Protein AF-0000000083258090 (afdb_homodimer)

Solvent-accessible surface area (backbone atoms only — not comparable to full-atom values): 11660 Å² total; per-residue (Å²): 137,83,81,77,80,72,78,73,73,73,79,73,70,74,77,67,78,71,77,75,73,70,69,70,49,48,72,39,81,40,70,35,36,67,65,50,30,56,58,45,46,74,40,47,73,32,32,29,36,38,32,34,86,86,48,72,48,63,32,32,30,63,41,57,47,61,51,30,32,31,33,38,39,96,88,39,79,43,82,42,51,44,90,43,43,36,32,40,26,70,43,87,67,67,78,73,84,121,137,84,82,78,80,72,81,74,75,75,79,73,74,77,76,68,78,72,79,75,67,68,50,63,44,77,42,75,42,66,78,68,44,67,67,62,29,56,59,45,49,76,39,48,72,34,34,30,37,38,33,36,87,85,48,71,46,63,33,32,29,64,40,57,46,62,41,24,34,34,32,38,40,95,89,35,53,34,44,31,31,43,91,34,53,72,50,78,41,83,44,88,69,68,78,75,85,120

pLDDT: mean 82.23, std 21.67, range [35.12, 98.81]

Secondary structure (DSSP, 8-state):
-------------------------EEEEEEE-HHHHHHHHTTTTSEEEEEETTEEEEEEEEEE-SSEEEEEETTEEEEEEGGGEEEEEE--------/-----------------------EEEEEEE---HHHHHHHHTTTTSEEEEEETTEEEEEEEEEE-SSEEEEEETTEEEEEEGGGEEEEEE--------

Sequence (196 aa):
MYYNNPNYTQYGYPQMPRQDEQEVGLLSLSIIEPFMFYNLQGLNGSNVVVQTTQGAERGKLVEATPDHITMEVSGNYYFIRMQEVVWVMPTNYEPDHIMYYNNPNYTQYGYPQMPRQDEQEVGLLSLSIIEPFMFYNLQGLNGSNVVVQTTQGAERGKLVEATPDHITMEVSGNYYFIRMQEVVWVMPTNYEPDHI

InterPro domains:
  IPR020139 Protein of unknown function DUF2642 [PF10842] (30-90)

Organism: NCBI:txid94136

Radius of gyration: 32.02 Å; Cα contacts (8 Å, |Δi|>4): 329; chains: 2; bounding box: 46×105×70 Å

Foldseek 3Di:
DDPPVPPPPPPPDPPPPPPPPPPPPDDDDDDFDVVVQVVVQVQAQFWKWWQFPVGIATAGFNHGDGQWTWGAGPNDIDTGGPVRTPDMGTDPDDPPPD/DDPPVPDPPPPPDPPPPDPPPPPPDDDDDDDFDVVVQVVVQVQAQFWKWWQFPVGIATAGFNHGDGQWTWGQGPNDIDTGGPVRTPDMGTDPDDPPPD

Nearest PDB structures (foldseek):
  4noy-assembly1_A  TM=7.949E-01  e=1.191E-03  Listeria monocytogenes
  4nl3-assembly1_D  TM=7.789E-01  e=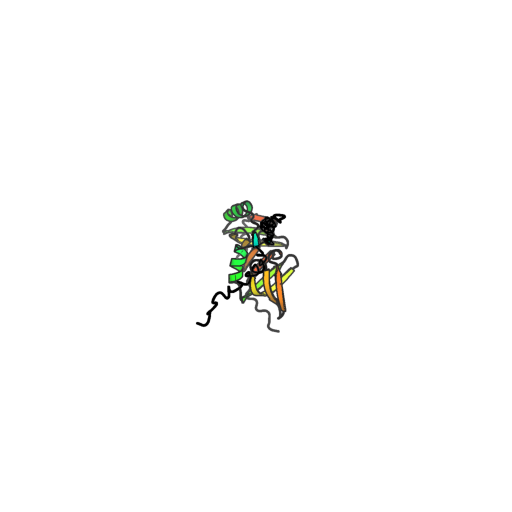1.518E-03  Listeria monocytogenes
  1kq1-assembly1_A  TM=7.956E-01  e=2.057E-03  Staphylococcus aureus
  6gwk-assembly1_C  TM=7.410E-01  e=1.822E-03  Caulobacter vibrioides CB15
  6gwk-assembly1_B  TM=6.474E-01  e=2.323E-03  Caulobacter vibrioides CB15

Structure (mmCIF, N/CA/C/O backbone):
data_AF-0000000083258090-model_v1
#
loop_
_entity.id
_entity.type
_entity.pdbx_description
1 polymer 'DUF2642 domain-containing protein'
#
loop_
_atom_site.group_PDB
_atom_site.id
_atom_site.type_symbol
_atom_site.label_atom_id
_atom_site.label_alt_id
_atom_site.label_comp_id
_atom_site.label_asym_id
_atom_site.label_entity_id
_atom_site.label_seq_id
_atom_site.pdbx_PDB_ins_code
_atom_site.Cartn_x
_atom_site.Cartn_y
_atom_site.Cartn_z
_atom_site.occupancy
_atom_site.B_iso_or_equiv
_atom_site.auth_seq_id
_atom_site.auth_comp_id
_atom_site.auth_asym_id
_atom_site.auth_atom_id
_atom_site.pdbx_PDB_model_num
ATOM 1 N N . MET A 1 1 ? -26.5 -79.188 -46.531 1 35.12 1 MET A N 1
ATOM 2 C CA . MET A 1 1 ? -25.266 -78.375 -46.531 1 35.12 1 MET A CA 1
ATOM 3 C C . MET A 1 1 ? -25.562 -76.938 -46.219 1 35.12 1 MET A C 1
ATOM 5 O O . MET A 1 1 ? -26.062 -76.188 -47.094 1 35.12 1 MET A O 1
ATOM 9 N N . TYR A 1 2 ? -26.094 -76.625 -44.938 1 44.91 2 TYR A N 1
ATOM 10 C CA . TYR A 1 2 ? -26.531 -75.438 -44.281 1 44.91 2 TYR A CA 1
ATOM 11 C C . TYR A 1 2 ? -25.375 -74.438 -44.125 1 44.91 2 TYR A C 1
ATOM 13 O O . TYR A 1 2 ? -24.297 -74.812 -43.656 1 44.91 2 TYR A O 1
AT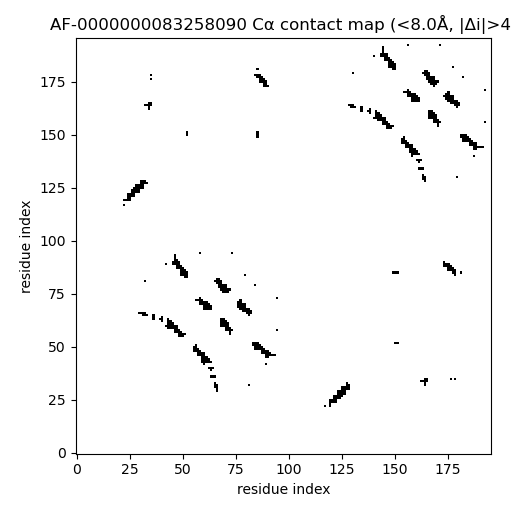OM 21 N N . TYR A 1 3 ? -25.328 -73.438 -45.094 1 44.69 3 TYR A N 1
ATOM 22 C CA . TYR A 1 3 ? -24.469 -72.25 -45.188 1 44.69 3 TYR A CA 1
ATOM 23 C C . TYR A 1 3 ? -24.578 -71.375 -43.906 1 44.69 3 TYR A C 1
ATOM 25 O O . TYR A 1 3 ? -25.641 -70.875 -43.594 1 44.69 3 TYR A O 1
ATOM 33 N N . ASN A 1 4 ? -23.984 -71.812 -42.75 1 46.19 4 ASN A N 1
ATOM 34 C CA . ASN A 1 4 ? -23.797 -71 -41.562 1 46.19 4 ASN A CA 1
ATOM 35 C C . ASN A 1 4 ? -23.031 -69.688 -41.875 1 46.19 4 ASN A C 1
ATOM 37 O O . ASN A 1 4 ? -21.844 -69.75 -42.219 1 46.19 4 ASN A O 1
ATOM 41 N N . ASN A 1 5 ? -23.656 -68.75 -42.562 1 47.09 5 ASN A N 1
ATOM 42 C CA . ASN A 1 5 ? -23.031 -67.438 -42.812 1 47.09 5 ASN A CA 1
ATOM 43 C C . ASN A 1 5 ? -22.688 -66.75 -41.5 1 47.09 5 ASN A C 1
ATOM 45 O O . ASN A 1 5 ? -23.562 -66.25 -40.781 1 47.09 5 ASN A O 1
ATOM 49 N N . PRO A 1 6 ? -21.625 -67 -40.688 1 42.84 6 PRO A N 1
ATOM 50 C CA . PRO A 1 6 ? -21.344 -66.438 -39.375 1 42.84 6 PRO A CA 1
ATOM 51 C C . PRO A 1 6 ? -21.062 -64.938 -39.469 1 42.84 6 PRO A C 1
ATOM 53 O O . PRO A 1 6 ? -20.891 -64.312 -38.438 1 42.84 6 PRO A O 1
ATOM 56 N N . ASN A 1 7 ? -20.703 -64.312 -40.625 1 46.09 7 ASN A N 1
ATOM 57 C CA . ASN A 1 7 ? -19.766 -63.25 -40.375 1 46.09 7 ASN A CA 1
ATOM 58 C C . ASN A 1 7 ? -20.484 -62.031 -39.75 1 46.09 7 ASN A C 1
ATOM 60 O O . ASN A 1 7 ? -20.906 -61.156 -40.5 1 46.09 7 ASN A O 1
ATOM 64 N N . TYR A 1 8 ? -21.547 -62.125 -38.969 1 49.69 8 TYR A N 1
ATOM 65 C CA . TYR A 1 8 ? -22.031 -60.844 -38.469 1 49.69 8 TYR A CA 1
ATOM 66 C C . TYR A 1 8 ? -20.938 -60.062 -37.75 1 49.69 8 TYR A C 1
ATOM 68 O O . TYR A 1 8 ? -20.453 -60.5 -36.719 1 49.69 8 TYR A O 1
ATOM 76 N N . THR A 1 9 ? -19.922 -59.5 -38.625 1 47.12 9 THR A N 1
ATOM 77 C CA . THR A 1 9 ? -18.969 -58.562 -38.062 1 47.12 9 THR A CA 1
ATOM 78 C C . THR A 1 9 ? -19.688 -57.531 -37.188 1 47.12 9 THR A C 1
ATOM 80 O O . THR A 1 9 ? -20.672 -56.938 -37.594 1 47.12 9 THR A O 1
ATOM 83 N N . GLN A 1 10 ? -19.703 -57.719 -35.906 1 46.81 10 GLN A N 1
ATOM 84 C CA . GLN A 1 10 ? -20.078 -56.75 -34.875 1 46.81 10 GLN A CA 1
ATOM 85 C C . GLN A 1 10 ? -19.5 -55.375 -35.188 1 46.81 10 GLN A C 1
ATOM 87 O O . GLN A 1 10 ? -18.297 -55.219 -35.344 1 46.81 10 GLN A O 1
ATOM 92 N N . TYR A 1 11 ? -20.219 -54.5 -36 1 50.91 11 TYR A N 1
ATOM 93 C CA . TYR A 1 11 ? -19.875 -53.062 -36.094 1 50.91 11 TYR A CA 1
ATOM 94 C C . TYR A 1 11 ? -19.531 -52.5 -34.719 1 50.91 11 TYR A C 1
ATOM 96 O O . TYR A 1 11 ? -20.359 -52.531 -33.812 1 50.91 11 TYR A O 1
ATOM 104 N N . GLY A 1 12 ? -18.281 -52.688 -34.219 1 48.47 12 GLY A N 1
ATOM 105 C CA . GLY A 1 12 ? -17.812 -51.969 -33.031 1 48.47 12 GLY A CA 1
ATOM 106 C C . GLY A 1 12 ? -18.172 -50.5 -33.031 1 48.47 12 GLY A C 1
ATOM 107 O O . GLY A 1 12 ? -17.844 -49.781 -34 1 48.47 12 GLY A O 1
ATOM 108 N N . TYR A 1 13 ? -19.266 -50 -32.5 1 52.06 13 TYR A N 1
ATOM 109 C CA . TYR A 1 13 ? -19.547 -48.594 -32.281 1 52.06 13 TYR A CA 1
ATOM 110 C C . TYR A 1 13 ? -18.281 -47.844 -31.875 1 52.06 13 TYR A C 1
ATOM 112 O O . TYR A 1 13 ? -17.5 -48.344 -31.062 1 52.06 13 TYR A O 1
ATOM 120 N N . PRO A 1 14 ? -17.719 -47 -32.719 1 48.25 14 PRO A N 1
ATOM 121 C CA . PRO A 1 14 ? -16.609 -46.188 -32.281 1 48.25 14 PRO A CA 1
ATOM 122 C C . PRO A 1 14 ? -16.812 -45.625 -30.875 1 48.25 14 PRO A C 1
ATOM 124 O O . PRO A 1 14 ? -17.922 -45.25 -30.516 1 48.25 14 PRO A O 1
ATOM 127 N N . GLN A 1 15 ? -16.125 -46.062 -29.797 1 51.34 15 GLN A N 1
ATOM 128 C CA . GLN A 1 15 ? -16.094 -45.344 -28.531 1 51.34 15 GLN A CA 1
ATOM 129 C C . GLN A 1 15 ? -16.062 -43.812 -28.75 1 51.34 15 GLN A C 1
ATOM 131 O O . GLN A 1 15 ? -15.234 -43.312 -29.516 1 51.34 15 GLN A O 1
ATOM 136 N N . MET A 1 16 ? -17.156 -43.156 -28.875 1 52.34 16 MET A N 1
ATOM 137 C CA . MET A 1 16 ? -17.172 -41.688 -28.844 1 52.34 16 MET A CA 1
ATOM 138 C C . MET A 1 16 ? -16.109 -41.156 -27.891 1 52.34 16 MET A C 1
ATOM 140 O O . MET A 1 16 ? -15.867 -41.75 -26.844 1 52.34 16 MET A O 1
ATOM 144 N N . PRO A 1 17 ? -15.117 -40.406 -28.391 1 51.12 17 PRO A N 1
ATOM 145 C CA . PRO A 1 17 ? -14.156 -39.812 -27.453 1 51.12 17 PRO A CA 1
ATOM 146 C C . PRO A 1 17 ? -14.789 -39.469 -26.109 1 51.12 17 PRO A C 1
ATOM 148 O O . PRO A 1 17 ? -15.969 -39.094 -26.062 1 51.12 17 PRO A O 1
ATOM 151 N N . ARG A 1 18 ? -14.586 -40.094 -24.969 1 49.09 18 ARG A N 1
ATOM 152 C CA . ARG A 1 18 ? -14.875 -39.656 -23.625 1 49.09 18 ARG A CA 1
ATOM 153 C C . ARG A 1 18 ? -15.055 -38.125 -23.578 1 49.09 18 ARG A C 1
ATOM 155 O O . ARG A 1 18 ? -14.484 -37.406 -24.391 1 49.09 18 ARG A O 1
ATOM 162 N N . GLN A 1 19 ? -16.047 -37.531 -23.219 1 49.56 19 GLN A N 1
ATOM 163 C CA . GLN A 1 19 ? -16.234 -36.156 -22.812 1 49.56 19 GLN A CA 1
ATOM 164 C C . GLN A 1 19 ? -14.953 -35.562 -22.266 1 49.56 19 GLN A C 1
ATOM 166 O O . GLN A 1 19 ? -14.289 -36.156 -21.422 1 49.56 19 GLN A O 1
ATOM 171 N N . ASP A 1 20 ? -14.188 -34.75 -23.031 1 48.34 20 ASP A N 1
ATOM 172 C CA . ASP A 1 20 ? -13.211 -33.781 -22.578 1 48.34 20 ASP A CA 1
ATOM 173 C C . ASP A 1 20 ? -13.523 -33.281 -21.156 1 48.34 20 ASP A C 1
ATOM 175 O O . ASP A 1 20 ? -14.57 -32.688 -20.922 1 48.34 20 ASP A O 1
ATOM 179 N N . GLU A 1 21 ? -13.422 -34 -20.078 1 52.72 21 GLU A N 1
ATOM 180 C CA . GLU A 1 21 ? -13.375 -33.406 -18.766 1 52.72 21 GLU A CA 1
ATOM 181 C C . GLU A 1 21 ? -12.977 -31.938 -18.844 1 52.72 21 GLU A C 1
ATOM 183 O O . GLU A 1 21 ? -11.867 -31.609 -19.266 1 52.72 21 GLU A O 1
ATOM 188 N N . GLN A 1 22 ? -13.727 -31.016 -19.312 1 51.88 22 GLN A N 1
ATOM 189 C CA . GLN A 1 22 ? -13.453 -29.594 -19.172 1 51.88 22 GLN A CA 1
ATOM 190 C C . GLN A 1 22 ? -12.68 -29.312 -17.891 1 51.88 22 GLN A C 1
ATOM 192 O O . GLN A 1 22 ? -13.195 -29.5 -16.781 1 51.88 22 GLN A O 1
ATOM 197 N N . GLU A 1 23 ? -11.539 -29.719 -17.797 1 58.41 23 GLU A N 1
ATOM 198 C CA . GLU A 1 23 ? -10.75 -29.25 -16.672 1 58.41 23 GLU A CA 1
ATOM 199 C C . GLU A 1 23 ? -11.188 -27.859 -16.234 1 58.41 23 GLU A C 1
ATOM 201 O O . GLU A 1 23 ? -11.203 -26.922 -17.031 1 58.41 23 GLU A O 1
ATOM 206 N N . VAL A 1 24 ? -12.172 -27.844 -15.477 1 58.97 24 VAL A N 1
ATOM 207 C CA . VAL A 1 24 ? -12.484 -26.547 -14.906 1 58.97 24 VAL A CA 1
ATOM 208 C C . VAL A 1 24 ? -11.227 -25.953 -14.258 1 58.97 24 VAL A C 1
ATOM 210 O O . VAL A 1 24 ? -10.68 -26.516 -13.312 1 58.97 24 VAL A O 1
ATOM 213 N N . GLY A 1 25 ? -10.344 -25.453 -14.898 1 69.12 25 GLY A N 1
ATOM 214 C CA . GLY A 1 25 ? -9.234 -24.719 -14.32 1 69.12 25 GLY A CA 1
ATOM 215 C C . GLY A 1 25 ? -9.641 -23.844 -13.141 1 69.12 25 GLY A C 1
ATOM 216 O O . GLY A 1 25 ? -10.758 -23.328 -13.102 1 69.12 25 GLY A O 1
ATOM 217 N N . LEU A 1 26 ? -9.242 -24.219 -11.969 1 78.31 26 LEU A N 1
ATOM 218 C CA . LEU A 1 26 ? -9.453 -23.328 -10.828 1 78.31 26 LEU A CA 1
ATOM 219 C C . LEU A 1 26 ? -8.906 -21.938 -11.117 1 78.31 26 LEU A C 1
ATOM 221 O O . LEU A 1 26 ? -7.777 -21.797 -11.586 1 78.31 26 LEU A O 1
ATOM 225 N N . LEU A 1 27 ? -9.742 -21 -11.281 1 81.88 27 LEU A N 1
ATOM 226 C CA . LEU A 1 27 ? -9.328 -19.609 -11.367 1 81.88 27 LEU A CA 1
ATOM 227 C C . LEU A 1 27 ? -9.133 -19.016 -9.977 1 81.88 27 LEU A C 1
ATOM 229 O O . LEU A 1 27 ? -9.938 -19.266 -9.078 1 81.88 27 LEU A O 1
ATOM 233 N N . SER A 1 28 ? -7.988 -18.656 -9.68 1 85.5 28 SER A N 1
ATOM 234 C CA . SER A 1 28 ? -7.699 -17.891 -8.469 1 85.5 28 SER A CA 1
ATOM 235 C C . SER A 1 28 ? -7.629 -16.406 -8.766 1 85.5 28 SER A C 1
ATOM 237 O O . SER A 1 28 ? -7.066 -15.992 -9.789 1 85.5 28 SER A O 1
ATOM 239 N N . LEU A 1 29 ? -8.359 -15.609 -7.922 1 86.12 29 LEU A N 1
ATOM 240 C CA . LEU A 1 29 ? -8.328 -14.156 -8.016 1 86.12 29 LEU A CA 1
ATOM 241 C C . LEU A 1 29 ? -7.52 -13.555 -6.871 1 86.12 29 LEU A C 1
ATOM 243 O O . LEU A 1 29 ? -7.719 -13.922 -5.711 1 86.12 29 LEU A O 1
ATOM 247 N N . SER A 1 30 ? -6.496 -12.898 -7.211 1 88.75 30 SER A N 1
ATOM 248 C CA . SER A 1 30 ? -5.676 -12.188 -6.234 1 88.75 30 SER A CA 1
ATOM 249 C C . SER A 1 30 ? -5.711 -10.68 -6.469 1 88.75 30 SER A C 1
ATOM 251 O O . SER A 1 30 ? -5.523 -10.219 -7.598 1 88.75 30 SER A O 1
ATOM 253 N N . ILE A 1 31 ? -6.062 -9.93 -5.406 1 92.12 31 ILE A N 1
ATOM 254 C CA . ILE A 1 31 ? -6.008 -8.477 -5.484 1 92.12 31 ILE A CA 1
ATOM 255 C C . ILE A 1 31 ? -4.578 -7.996 -5.246 1 92.12 31 ILE A C 1
ATOM 257 O O . ILE A 1 31 ? -3.938 -8.398 -4.273 1 92.12 31 ILE A O 1
ATOM 261 N N . ILE A 1 32 ? -4.184 -7.262 -6.18 1 94.56 32 ILE A N 1
ATOM 262 C CA . ILE A 1 32 ? -2.795 -6.824 -6.074 1 94.56 32 ILE A CA 1
ATOM 263 C C . ILE A 1 32 ? -2.727 -5.301 -6.16 1 94.56 32 ILE A C 1
ATOM 265 O O . ILE A 1 32 ? -3.654 -4.656 -6.652 1 94.56 32 ILE A O 1
ATOM 269 N N . GLU A 1 33 ? -1.652 -4.723 -5.566 1 95.69 33 GLU A N 1
ATOM 270 C CA . GLU A 1 33 ? -1.267 -3.318 -5.664 1 95.69 33 GLU A CA 1
ATOM 271 C C . GLU A 1 33 ? 0.132 -3.17 -6.258 1 95.69 33 GLU A C 1
ATOM 273 O O . GLU A 1 33 ? 1.115 -3.068 -5.52 1 95.69 33 GLU A O 1
ATOM 278 N N . PRO A 1 34 ? 0.151 -3.195 -7.559 1 95.94 34 PRO A N 1
ATOM 279 C CA . PRO A 1 34 ? 1.442 -3.375 -8.227 1 95.94 34 PRO A CA 1
ATOM 280 C C . PRO A 1 34 ? 2.416 -2.232 -7.949 1 95.94 34 PRO A C 1
ATOM 282 O O . PRO A 1 34 ? 3.615 -2.467 -7.777 1 95.94 34 PRO A O 1
ATOM 285 N N . PHE A 1 35 ? 1.944 -1.001 -7.902 1 96.31 35 PHE A N 1
ATOM 286 C CA . PHE A 1 35 ? 2.865 0.115 -7.723 1 96.31 35 PHE A CA 1
ATOM 287 C C . PHE A 1 35 ? 3.342 0.194 -6.277 1 96.31 35 PHE A C 1
ATOM 289 O O . PHE A 1 35 ? 4.508 0.492 -6.016 1 96.31 35 PHE A O 1
ATOM 296 N N . MET A 1 36 ? 2.432 -0.022 -5.344 1 96.81 36 MET A N 1
ATOM 297 C CA . MET A 1 36 ? 2.818 -0.101 -3.938 1 96.81 36 MET A CA 1
ATOM 298 C C . MET A 1 36 ? 3.861 -1.192 -3.719 1 96.81 36 MET A C 1
ATOM 300 O O . MET A 1 36 ? 4.875 -0.964 -3.057 1 96.81 36 MET A O 1
ATOM 304 N N . PHE A 1 37 ? 3.539 -2.314 -4.297 1 97.25 37 PHE A N 1
ATOM 305 C CA . PHE A 1 37 ? 4.469 -3.436 -4.219 1 97.25 37 PHE A CA 1
ATOM 306 C C . PHE A 1 37 ? 5.84 -3.041 -4.754 1 97.25 37 PHE A C 1
ATOM 308 O O . PHE A 1 37 ? 6.863 -3.316 -4.121 1 97.25 37 PHE A O 1
ATOM 315 N N . TYR A 1 38 ? 5.891 -2.49 -5.84 1 96.75 38 TYR A N 1
ATOM 316 C CA . TYR A 1 38 ? 7.141 -2.082 -6.469 1 96.75 38 TYR A CA 1
ATOM 317 C C . TYR A 1 38 ? 7.918 -1.13 -5.57 1 96.75 38 TYR A C 1
ATOM 319 O O . TYR A 1 38 ? 9.125 -1.292 -5.383 1 96.75 38 TYR A O 1
ATOM 327 N N . ASN A 1 39 ? 7.309 -0.098 -4.996 1 97.25 39 ASN A N 1
ATOM 328 C CA . ASN A 1 39 ? 7.977 0.845 -4.105 1 97.25 39 ASN A CA 1
ATOM 329 C C . ASN A 1 39 ? 8.508 0.154 -2.855 1 97.25 39 ASN A C 1
ATOM 331 O O . ASN A 1 39 ? 9.633 0.419 -2.426 1 97.25 39 ASN A O 1
ATOM 335 N N . LEU A 1 40 ? 7.727 -0.738 -2.332 1 98.38 40 LEU A N 1
ATOM 336 C CA . LEU A 1 40 ? 8.125 -1.411 -1.101 1 98.38 40 LEU A CA 1
ATOM 337 C C . LEU A 1 40 ? 9.297 -2.357 -1.353 1 98.38 40 LEU A C 1
ATOM 339 O O . LEU A 1 40 ? 10.117 -2.586 -0.463 1 98.38 40 LEU A O 1
ATOM 343 N N . GLN A 1 41 ? 9.32 -2.914 -2.549 1 98.12 41 GLN A N 1
ATOM 344 C CA . GLN A 1 41 ? 10.461 -3.754 -2.875 1 98.12 41 GLN A CA 1
ATOM 345 C C . GLN A 1 41 ? 11.773 -2.994 -2.68 1 98.12 41 GLN A C 1
ATOM 347 O O . GLN A 1 41 ? 12.781 -3.576 -2.264 1 98.12 41 GLN A O 1
ATOM 352 N N . GLY A 1 42 ? 11.75 -1.724 -2.936 1 97.5 42 GLY A N 1
ATOM 353 C CA . GLY A 1 42 ? 12.93 -0.886 -2.758 1 97.5 42 GLY A CA 1
ATOM 354 C C . GLY A 1 42 ? 13.312 -0.702 -1.303 1 97.5 42 GLY A C 1
ATOM 355 O O . GLY A 1 42 ? 14.43 -0.264 -1.001 1 97.5 42 GLY A O 1
ATOM 356 N N . LEU A 1 43 ? 12.492 -1.09 -0.429 1 97.88 43 LEU A N 1
ATOM 357 C CA . LEU A 1 43 ? 12.719 -0.921 1.002 1 97.88 43 LEU A CA 1
ATOM 358 C C . LEU A 1 43 ? 13.125 -2.242 1.648 1 97.88 43 LEU A C 1
ATOM 360 O O . LEU A 1 43 ? 13.305 -2.312 2.865 1 97.88 43 LEU A O 1
ATOM 364 N N . ASN A 1 44 ? 13.211 -3.285 0.847 1 98.25 44 ASN A N 1
ATOM 365 C CA . ASN A 1 44 ? 13.641 -4.555 1.421 1 98.25 44 ASN A CA 1
ATOM 366 C C . ASN A 1 44 ? 14.945 -4.398 2.197 1 98.25 44 ASN A C 1
ATOM 368 O O . ASN A 1 44 ? 15.914 -3.82 1.693 1 98.25 44 ASN A O 1
ATOM 372 N N . GLY A 1 45 ? 14.93 -4.922 3.393 1 97.31 45 GLY A N 1
ATOM 373 C CA . GLY A 1 45 ? 16.109 -4.859 4.234 1 97.31 45 GLY A CA 1
ATOM 374 C C . GLY A 1 45 ? 16.188 -3.596 5.066 1 97.31 45 GLY A C 1
ATOM 375 O O . GLY A 1 45 ? 17.078 -3.457 5.918 1 97.31 45 GLY A O 1
ATOM 376 N N . SER A 1 46 ? 15.242 -2.688 4.855 1 97.44 46 SER A N 1
ATOM 377 C CA . SER A 1 46 ? 15.219 -1.42 5.578 1 97.44 46 SER A CA 1
ATOM 378 C C . SER A 1 46 ? 14.297 -1.486 6.789 1 97.44 46 SER A C 1
ATOM 380 O O . SER A 1 46 ? 13.375 -2.303 6.824 1 97.44 46 SER A O 1
ATOM 382 N N . ASN A 1 47 ? 14.625 -0.587 7.742 1 97.88 47 ASN A N 1
ATOM 383 C CA . ASN A 1 47 ? 13.688 -0.396 8.844 1 97.88 47 ASN A CA 1
ATOM 384 C C . ASN A 1 47 ? 12.508 0.477 8.438 1 97.88 47 ASN A C 1
ATOM 386 O O . ASN A 1 47 ? 12.68 1.475 7.73 1 97.88 47 ASN A O 1
ATOM 390 N N . VAL A 1 48 ? 11.32 -0.021 8.891 1 98.5 48 VAL A N 1
ATOM 391 C CA . VAL A 1 48 ? 10.102 0.688 8.516 1 98.5 48 VAL A CA 1
ATOM 392 C C . VAL A 1 48 ? 9.133 0.689 9.695 1 98.5 48 VAL A C 1
ATOM 394 O O . VAL A 1 48 ? 9.281 -0.096 10.633 1 98.5 48 VAL A O 1
ATOM 397 N N . VAL A 1 49 ? 8.227 1.626 9.656 1 98.31 49 VAL A N 1
ATOM 398 C CA . VAL A 1 49 ? 6.973 1.571 10.398 1 98.31 49 VAL A CA 1
ATOM 399 C C . VAL A 1 49 ? 5.82 1.258 9.445 1 98.31 49 VAL A C 1
ATOM 401 O O . VAL A 1 49 ? 5.688 1.891 8.398 1 98.31 49 VAL A O 1
ATOM 404 N N . VAL A 1 50 ? 5.09 0.257 9.82 1 98.69 50 VAL A N 1
ATOM 405 C CA . VAL A 1 50 ? 3.912 -0.103 9.039 1 98.69 50 VAL A CA 1
ATOM 406 C C . VAL A 1 50 ? 2.652 0.09 9.875 1 98.69 50 VAL A C 1
ATOM 408 O O . VAL A 1 50 ? 2.465 -0.589 10.891 1 98.69 50 VAL A O 1
ATOM 411 N N . GLN A 1 51 ? 1.832 1.016 9.445 1 98.69 51 GLN A N 1
ATOM 412 C CA . GLN A 1 51 ? 0.503 1.159 10.031 1 98.69 51 GLN A CA 1
ATOM 413 C C . GLN A 1 51 ? -0.503 0.24 9.344 1 98.69 51 GLN A C 1
ATOM 415 O O . GLN A 1 51 ? -0.664 0.288 8.12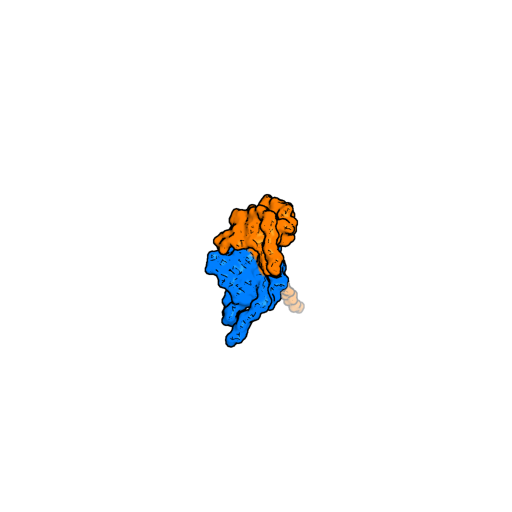5 1 98.69 51 GLN A O 1
ATOM 420 N N . THR A 1 52 ? -1.132 -0.66 10.07 1 98.75 52 THR A N 1
ATOM 421 C CA . THR A 1 52 ? -2.227 -1.493 9.586 1 98.75 52 THR A CA 1
ATOM 422 C C . THR A 1 52 ? -3.562 -1.006 10.141 1 98.75 52 THR A C 1
ATOM 424 O O . THR A 1 52 ? -3.605 -0.078 10.953 1 98.75 52 THR A O 1
ATOM 427 N N . THR A 1 53 ? -4.617 -1.616 9.789 1 98.31 53 THR A N 1
ATOM 428 C CA . THR A 1 53 ? -5.953 -1.296 10.281 1 98.31 53 THR A CA 1
ATOM 429 C C . THR A 1 53 ? -6.086 -1.681 11.758 1 98.31 53 THR A C 1
ATOM 431 O O . THR A 1 53 ? -7.035 -1.266 12.422 1 98.31 53 THR A O 1
ATOM 434 N N . GLN A 1 54 ? -5.039 -2.338 12.281 1 97.88 54 GLN A N 1
ATOM 435 C CA . GLN A 1 54 ? -5.137 -2.797 13.664 1 97.88 54 GLN A CA 1
ATOM 436 C C . GLN A 1 54 ? -4.004 -2.223 14.516 1 97.88 54 GLN A C 1
ATOM 438 O O . GLN A 1 54 ? -3.848 -2.594 15.68 1 97.88 54 GLN A O 1
ATOM 443 N N . GLY A 1 55 ? -3.25 -1.407 13.945 1 97.56 55 GLY A N 1
ATOM 444 C CA . GLY A 1 55 ? -2.148 -0.812 14.688 1 97.56 55 GLY A CA 1
ATOM 445 C C . GLY A 1 55 ? -0.863 -0.739 13.883 1 97.56 55 GLY A C 1
ATOM 446 O O . GLY A 1 55 ? -0.831 -1.132 12.719 1 97.56 55 GLY A O 1
ATOM 447 N N . ALA A 1 56 ? 0.159 -0.273 14.547 1 97.69 56 ALA A N 1
ATOM 448 C CA . ALA A 1 56 ? 1.439 -0.072 13.867 1 97.69 56 ALA A CA 1
ATOM 449 C C . ALA A 1 56 ? 2.488 -1.058 14.375 1 97.69 56 ALA A C 1
ATOM 451 O O . ALA A 1 56 ? 2.463 -1.454 15.547 1 97.69 56 ALA A O 1
ATOM 452 N N . GLU A 1 57 ? 3.328 -1.415 13.469 1 96.81 57 GLU A N 1
ATOM 453 C CA . GLU A 1 57 ? 4.496 -2.23 13.797 1 96.81 57 GLU A CA 1
ATOM 454 C C . GLU A 1 57 ? 5.777 -1.593 13.266 1 96.81 57 GLU A C 1
ATOM 456 O O . GLU A 1 57 ? 5.793 -1.038 12.172 1 96.81 57 GLU A O 1
ATOM 461 N N . ARG A 1 58 ? 6.75 -1.72 14.062 1 97.31 58 ARG A N 1
ATOM 462 C CA . ARG A 1 58 ? 8.07 -1.23 13.68 1 97.31 58 ARG A CA 1
ATOM 463 C C . ARG A 1 58 ? 9.07 -2.377 13.578 1 97.31 58 ARG A C 1
ATOM 465 O O . ARG A 1 58 ? 9.141 -3.232 14.461 1 97.31 58 ARG A O 1
ATOM 472 N N . GLY A 1 59 ? 9.797 -2.369 12.508 1 97.62 59 GLY A N 1
ATOM 473 C CA . GLY A 1 59 ? 10.789 -3.414 12.312 1 97.62 59 GLY A CA 1
ATOM 474 C C . GLY A 1 59 ? 11.438 -3.373 10.945 1 97.62 59 GLY A C 1
ATOM 475 O O . GLY A 1 59 ? 11.406 -2.34 10.266 1 97.62 59 GLY A O 1
ATOM 476 N N . LYS A 1 60 ? 12.086 -4.453 10.617 1 98.19 60 LYS A N 1
ATOM 477 C CA . LYS A 1 60 ? 12.773 -4.582 9.336 1 98.19 60 LYS A CA 1
ATOM 478 C C . LYS A 1 60 ? 11.859 -5.191 8.281 1 98.19 60 LYS A C 1
ATOM 480 O O . LYS A 1 60 ? 11.25 -6.238 8.508 1 98.19 60 LYS A O 1
ATOM 485 N N . LEU A 1 61 ? 11.766 -4.504 7.16 1 98.75 61 LEU A N 1
ATOM 486 C CA . LEU A 1 61 ? 11.086 -5.113 6.023 1 98.75 61 LEU A CA 1
ATOM 487 C C . LEU A 1 61 ? 11.953 -6.195 5.383 1 98.75 61 LEU A C 1
ATOM 489 O O . LEU A 1 61 ? 12.938 -5.887 4.719 1 98.75 61 LEU A O 1
ATOM 493 N N . VAL A 1 62 ? 11.547 -7.398 5.594 1 98.69 62 VAL A N 1
ATOM 494 C CA . VAL A 1 62 ? 12.32 -8.523 5.074 1 98.69 62 VAL A CA 1
ATOM 495 C C . VAL A 1 62 ? 12.086 -8.656 3.572 1 98.69 62 VAL A C 1
ATOM 497 O O . VAL A 1 62 ? 13.031 -8.766 2.791 1 98.69 62 VAL A O 1
ATOM 500 N N . GLU A 1 63 ? 10.773 -8.672 3.258 1 98.5 63 GLU A N 1
ATOM 501 C CA . GLU A 1 63 ? 10.43 -8.812 1.846 1 98.5 63 GLU A CA 1
ATOM 502 C C . GLU A 1 63 ? 9.016 -8.305 1.57 1 98.5 63 G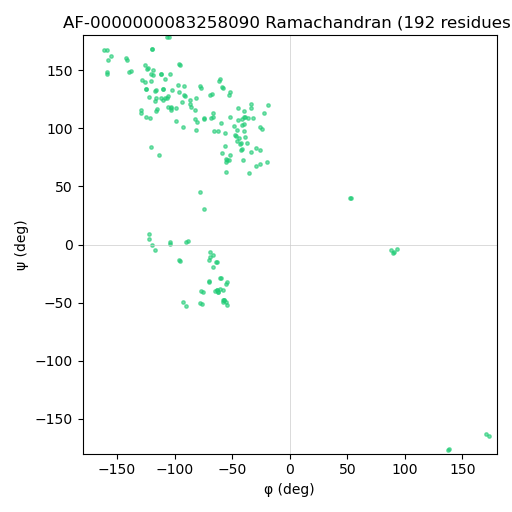LU A C 1
ATOM 504 O O . GLU A 1 63 ? 8.117 -8.477 2.398 1 98.5 63 GLU A O 1
ATOM 509 N N . ALA A 1 64 ? 8.836 -7.781 0.361 1 98.56 64 ALA A N 1
ATOM 510 C CA . ALA A 1 64 ? 7.512 -7.469 -0.173 1 98.56 64 ALA A CA 1
ATOM 511 C C . ALA A 1 64 ? 7.137 -8.422 -1.304 1 98.56 64 ALA A C 1
ATOM 513 O O . ALA A 1 64 ? 7.973 -8.742 -2.154 1 98.56 64 ALA A O 1
ATOM 514 N N . THR A 1 65 ? 5.93 -8.914 -1.249 1 96.88 65 THR A N 1
ATOM 515 C CA . THR A 1 65 ? 5.273 -9.641 -2.332 1 96.88 65 THR A CA 1
ATOM 516 C C . THR A 1 65 ? 4 -8.922 -2.768 1 96.88 65 THR A C 1
ATOM 518 O O . THR A 1 65 ? 3.592 -7.938 -2.146 1 96.88 65 THR A O 1
ATOM 521 N N . PRO A 1 66 ? 3.426 -9.281 -3.83 1 94.88 66 PRO A N 1
ATOM 522 C CA . PRO A 1 66 ? 2.291 -8.516 -4.355 1 94.88 66 PRO A CA 1
ATOM 523 C C . PRO A 1 66 ? 1.122 -8.453 -3.375 1 94.88 66 PRO A C 1
ATOM 525 O O . PRO A 1 66 ? 0.361 -7.48 -3.385 1 94.88 66 PRO A O 1
ATOM 528 N N . ASP A 1 67 ? 0.984 -9.492 -2.527 1 95.25 67 ASP A N 1
ATOM 529 C CA . ASP A 1 67 ? -0.232 -9.516 -1.721 1 95.25 67 ASP A CA 1
ATOM 530 C C . ASP A 1 67 ? 0.094 -9.406 -0.232 1 95.25 67 ASP A C 1
ATOM 532 O O . ASP A 1 67 ? -0.807 -9.281 0.599 1 95.25 67 ASP A O 1
ATOM 536 N N . HIS A 1 68 ? 1.352 -9.406 0.146 1 97.69 68 HIS A N 1
ATOM 537 C CA . HIS A 1 68 ? 1.699 -9.234 1.552 1 97.69 68 HIS A CA 1
ATOM 538 C C . HIS A 1 68 ? 3.135 -8.742 1.709 1 97.69 68 HIS A C 1
ATOM 540 O O . HIS A 1 68 ? 3.898 -8.727 0.741 1 97.69 68 HIS A O 1
ATOM 546 N N . ILE A 1 69 ? 3.469 -8.312 2.93 1 98.69 69 ILE A N 1
ATOM 547 C CA . ILE A 1 69 ? 4.852 -8.008 3.291 1 98.69 69 ILE A CA 1
ATOM 548 C C . ILE A 1 69 ? 5.262 -8.852 4.5 1 98.69 69 ILE A C 1
ATOM 550 O O . ILE A 1 69 ? 4.414 -9.258 5.297 1 98.69 69 ILE A O 1
ATOM 554 N N . THR A 1 70 ? 6.535 -9.109 4.547 1 98.81 70 THR A N 1
ATOM 555 C CA . THR A 1 70 ? 7.133 -9.805 5.684 1 98.81 70 THR A CA 1
ATOM 556 C C . THR A 1 70 ? 8.047 -8.867 6.469 1 98.81 70 THR A C 1
ATOM 558 O O . THR A 1 70 ? 8.938 -8.234 5.895 1 98.81 70 THR A O 1
ATOM 561 N N . MET A 1 71 ? 7.77 -8.797 7.766 1 98.62 71 MET A N 1
ATOM 562 C CA . MET A 1 71 ? 8.578 -7.961 8.648 1 98.62 71 MET A CA 1
ATOM 563 C C . MET A 1 71 ? 9.219 -8.797 9.75 1 98.62 71 MET A C 1
ATOM 565 O O . MET A 1 71 ? 8.641 -9.797 10.188 1 98.62 71 MET A O 1
ATOM 569 N N . GLU A 1 72 ? 10.344 -8.414 10.117 1 98.12 72 GLU A N 1
ATOM 570 C CA . GLU A 1 72 ? 10.961 -8.922 11.344 1 98.12 72 GLU A CA 1
ATOM 571 C C . GLU A 1 72 ? 10.859 -7.902 12.477 1 98.12 72 GLU A C 1
ATOM 573 O O . GLU A 1 72 ? 11.391 -6.797 12.367 1 98.12 72 GLU A O 1
ATOM 578 N N . VAL A 1 73 ? 10.172 -8.258 13.562 1 96.44 73 VAL A N 1
ATOM 579 C CA . VAL A 1 73 ? 9.953 -7.41 14.727 1 96.44 73 VAL A CA 1
ATOM 580 C C . VAL A 1 73 ? 10.438 -8.125 15.992 1 96.44 73 VAL A C 1
ATOM 582 O O . VAL A 1 73 ? 9.852 -9.125 16.406 1 96.44 73 VAL A O 1
ATOM 585 N N . SER A 1 74 ? 11.57 -7.523 16.5 1 94 74 SER A N 1
ATOM 586 C CA . SER A 1 74 ? 12.133 -8.102 17.719 1 94 74 SER A CA 1
ATOM 587 C C . SER A 1 74 ? 12.383 -9.594 17.562 1 94 74 SER A C 1
ATOM 589 O O . SER A 1 74 ? 11.992 -10.391 18.422 1 94 74 SER A O 1
ATOM 591 N N . GLY A 1 75 ? 12.836 -9.984 16.484 1 94.62 75 GLY A N 1
ATOM 592 C CA . GLY A 1 75 ? 13.242 -11.367 16.25 1 94.62 75 GLY A CA 1
ATOM 593 C C . GLY A 1 75 ? 12.117 -12.242 15.734 1 94.62 75 GLY A C 1
ATOM 594 O O . GLY A 1 75 ? 12.336 -13.414 15.414 1 94.62 75 GLY A O 1
ATOM 595 N N . ASN A 1 76 ? 10.867 -11.734 15.695 1 97.69 76 ASN A N 1
ATOM 596 C CA . ASN A 1 76 ? 9.711 -12.484 15.203 1 97.69 76 ASN A CA 1
ATOM 597 C C . ASN A 1 76 ? 9.305 -12.016 13.805 1 97.69 76 ASN A C 1
ATOM 599 O O . ASN A 1 76 ? 9.383 -10.828 13.5 1 97.69 76 ASN A O 1
ATOM 603 N N . TYR A 1 77 ? 8.82 -12.984 13.039 1 98 77 TYR A N 1
ATOM 604 C CA . TYR A 1 77 ? 8.383 -12.672 11.688 1 98 77 TYR A CA 1
ATOM 605 C C . TYR A 1 77 ? 6.871 -12.445 11.648 1 98 77 TYR A C 1
ATOM 607 O O . TYR A 1 77 ? 6.113 -13.188 12.273 1 98 77 TYR A O 1
ATOM 615 N N . TYR A 1 78 ? 6.434 -11.43 10.922 1 98 78 TYR A N 1
ATOM 616 C CA . TYR A 1 78 ? 5.039 -11.086 10.664 1 98 78 TYR A CA 1
ATOM 617 C C . TYR A 1 78 ? 4.75 -11.062 9.172 1 98 78 TYR A C 1
ATOM 619 O O . TYR A 1 78 ? 5.492 -10.453 8.398 1 98 78 TYR A O 1
ATOM 627 N N . PHE A 1 79 ? 3.775 -11.758 8.734 1 98.62 79 PHE A N 1
ATOM 628 C CA . PHE A 1 79 ? 3.25 -11.664 7.375 1 98.62 79 PHE A CA 1
ATOM 629 C C . PHE A 1 79 ? 2.002 -10.789 7.34 1 98.62 79 PHE A C 1
ATOM 631 O O . PHE A 1 79 ? 0.948 -11.18 7.844 1 98.62 79 PHE A O 1
ATOM 638 N N . ILE A 1 80 ? 2.133 -9.594 6.812 1 98.62 80 ILE A N 1
ATOM 639 C CA . ILE A 1 80 ? 1.071 -8.594 6.812 1 98.62 80 ILE A CA 1
ATOM 640 C C . ILE A 1 80 ? 0.433 -8.516 5.426 1 98.62 80 ILE A C 1
ATOM 642 O O . ILE A 1 80 ? 1.11 -8.227 4.438 1 98.62 80 ILE A O 1
ATOM 646 N N . ARG A 1 81 ? -0.861 -8.852 5.402 1 97.94 81 ARG A N 1
ATOM 647 C CA . ARG A 1 81 ? -1.576 -8.711 4.137 1 97.94 81 ARG A CA 1
ATOM 648 C C . ARG A 1 81 ? -1.521 -7.27 3.633 1 97.94 81 ARG A C 1
ATOM 650 O O . ARG A 1 81 ? -1.759 -6.332 4.395 1 97.94 81 ARG A O 1
ATOM 657 N N . MET A 1 82 ? -1.25 -7.109 2.406 1 97.88 82 MET A N 1
ATOM 658 C CA . MET A 1 82 ? -1.132 -5.781 1.81 1 97.88 82 MET A CA 1
ATOM 659 C C . MET A 1 82 ? -2.422 -4.988 1.986 1 97.88 82 MET A C 1
ATOM 661 O O . MET A 1 82 ? -2.385 -3.793 2.283 1 97.88 82 MET A O 1
ATOM 665 N N . GLN A 1 83 ? -3.521 -5.629 1.85 1 96.88 83 GLN A N 1
ATOM 666 C CA . GLN A 1 83 ? -4.828 -4.988 1.933 1 96.88 83 GLN A CA 1
ATOM 667 C C . GLN A 1 83 ? -5.078 -4.426 3.328 1 96.88 83 GLN A C 1
ATOM 669 O O . GLN A 1 83 ? -6.012 -3.645 3.533 1 96.88 83 GLN A O 1
ATOM 674 N N . GLU A 1 84 ? -4.332 -4.809 4.293 1 98.25 84 GLU A N 1
ATOM 675 C CA . GLU A 1 84 ? -4.48 -4.32 5.66 1 98.25 84 GLU A CA 1
ATOM 676 C C . GLU A 1 84 ? -3.533 -3.152 5.934 1 98.25 84 GLU A C 1
ATOM 678 O O . GLU A 1 84 ? -3.66 -2.467 6.949 1 98.25 84 GLU A O 1
ATOM 683 N N . VAL A 1 85 ? -2.547 -2.908 5.082 1 98.75 85 VAL A N 1
ATOM 684 C CA . VAL A 1 85 ? -1.613 -1.798 5.234 1 98.75 85 VAL A CA 1
ATOM 685 C C . VAL A 1 85 ? -2.338 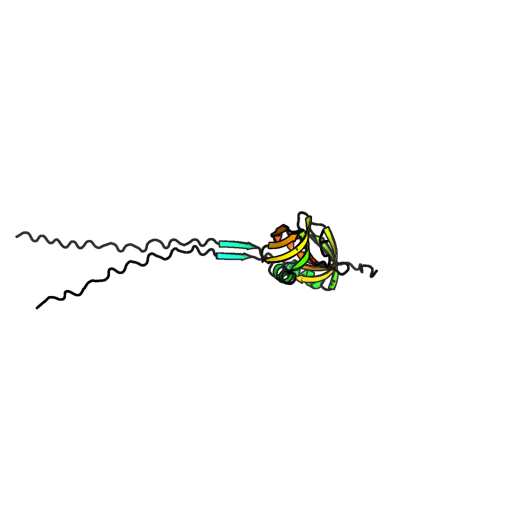-0.476 4.988 1 98.75 85 VAL A C 1
ATOM 687 O O . VAL A 1 85 ? -3.047 -0.324 3.992 1 98.75 85 VAL A O 1
ATOM 690 N N . VAL A 1 86 ? -2.174 0.413 5.926 1 98.81 86 VAL A N 1
ATOM 691 C CA . VAL A 1 86 ? -2.662 1.777 5.75 1 98.81 86 VAL A CA 1
ATOM 692 C C . VAL A 1 86 ? -1.571 2.637 5.113 1 98.81 86 VAL A C 1
ATOM 694 O O . VAL A 1 86 ? -1.797 3.275 4.082 1 98.81 86 VAL A O 1
ATOM 697 N N . TRP A 1 87 ? -0.402 2.609 5.73 1 98.75 87 TRP A N 1
ATOM 698 C CA . TRP A 1 87 ? 0.758 3.275 5.145 1 98.75 87 TRP A CA 1
ATOM 699 C C . TRP A 1 87 ? 2.055 2.648 5.648 1 98.75 87 TRP A C 1
ATOM 701 O O . TRP A 1 87 ? 2.051 1.893 6.621 1 98.75 87 TRP A O 1
ATOM 711 N N . VAL A 1 88 ? 3.156 2.867 4.992 1 98.81 88 VAL A N 1
ATOM 712 C CA . VAL A 1 88 ? 4.512 2.449 5.332 1 98.81 88 VAL A CA 1
ATOM 713 C C . VAL A 1 88 ? 5.434 3.666 5.375 1 98.81 88 VAL A C 1
ATOM 715 O O . VAL A 1 88 ? 5.383 4.523 4.488 1 98.81 88 VAL A O 1
ATOM 718 N N . MET A 1 89 ? 6.234 3.711 6.43 1 98.38 89 MET A N 1
ATOM 719 C CA . MET A 1 89 ? 7.191 4.801 6.602 1 98.38 89 MET A CA 1
ATOM 720 C C . MET A 1 89 ? 8.586 4.258 6.883 1 98.38 89 MET A C 1
ATOM 722 O O . MET A 1 89 ? 8.82 3.641 7.922 1 98.38 89 MET A O 1
ATOM 726 N N . PRO A 1 90 ? 9.539 4.48 5.922 1 97.75 90 PRO A N 1
ATOM 727 C CA . PRO A 1 90 ? 10.922 4.148 6.262 1 97.75 90 PRO A CA 1
ATOM 728 C C . PRO A 1 90 ? 11.445 4.941 7.457 1 97.75 90 PRO A C 1
ATOM 730 O O . PRO A 1 90 ? 11.086 6.109 7.629 1 97.75 90 PRO A O 1
ATOM 733 N N . THR A 1 91 ? 12.25 4.23 8.281 1 96.06 91 THR A N 1
ATOM 734 C CA . THR A 1 91 ? 12.789 4.91 9.453 1 96.06 91 THR A CA 1
ATOM 735 C C . THR A 1 91 ? 14.242 4.512 9.688 1 96.06 91 THR A C 1
ATOM 737 O O . THR A 1 91 ? 14.68 3.451 9.242 1 96.06 91 THR A O 1
ATOM 740 N N . ASN A 1 92 ? 15.047 5.391 10.227 1 86.19 92 ASN A N 1
ATOM 741 C CA . ASN A 1 92 ? 16.422 5.094 10.609 1 86.19 92 ASN A CA 1
ATOM 742 C C . ASN A 1 92 ? 16.516 4.547 12.031 1 86.19 92 ASN A C 1
ATOM 744 O O . ASN A 1 92 ? 17.609 4.332 12.555 1 86.19 92 ASN A O 1
ATOM 748 N N . TYR A 1 93 ? 15.312 4.414 12.531 1 70.69 93 TYR A N 1
ATOM 749 C CA . TYR A 1 93 ? 15.305 3.914 13.906 1 70.69 93 TYR A CA 1
ATOM 750 C C . TYR A 1 93 ? 15.781 2.469 13.961 1 70.69 93 TYR A C 1
ATOM 752 O O . TYR A 1 93 ? 15.32 1.625 13.188 1 70.69 93 TYR A O 1
ATOM 760 N N . GLU A 1 94 ? 17 2.143 14.5 1 63.31 94 GLU A N 1
ATOM 761 C CA . GLU A 1 94 ? 17.438 0.775 14.758 1 63.31 94 GLU A CA 1
ATOM 762 C C . GLU A 1 94 ? 16.859 0.236 16.062 1 63.31 94 GLU A C 1
ATOM 764 O O . GLU A 1 94 ? 16.969 0.873 17.109 1 63.31 94 GLU A O 1
ATOM 769 N N . PRO A 1 95 ? 15.859 -0.658 15.961 1 56.5 95 PRO A N 1
ATOM 770 C CA . PRO A 1 95 ? 15.422 -1.213 17.25 1 56.5 95 PRO A CA 1
ATOM 771 C C . PRO A 1 95 ? 16.594 -1.613 18.141 1 56.5 95 PRO A C 1
ATOM 773 O O . PRO A 1 95 ? 17.641 -2.051 17.656 1 56.5 95 PRO A O 1
ATOM 776 N N . ASP A 1 96 ? 16.641 -0.946 19.234 1 50.25 96 ASP A N 1
ATOM 777 C CA . ASP A 1 96 ? 17.688 -1.248 20.203 1 50.25 96 ASP A CA 1
ATOM 778 C C . ASP A 1 96 ? 17.906 -2.756 20.328 1 50.25 96 ASP A C 1
ATOM 780 O O . ASP A 1 96 ? 16.938 -3.512 20.469 1 50.25 96 ASP A O 1
ATOM 784 N N . HIS A 1 97 ? 18.984 -3.273 19.703 1 47.69 97 HIS A N 1
ATOM 785 C CA . HIS A 1 97 ? 19.422 -4.574 20.203 1 47.69 97 HIS A CA 1
ATOM 786 C C . HIS A 1 97 ? 19.375 -4.625 21.719 1 47.69 97 HIS A C 1
ATOM 788 O O . HIS A 1 97 ? 20.062 -3.844 22.391 1 47.69 97 HIS A O 1
ATOM 794 N N . ILE A 1 98 ? 18.234 -4.852 22.312 1 35.34 98 ILE A N 1
ATOM 795 C CA . ILE A 1 98 ? 18.406 -5.203 23.719 1 35.34 98 ILE A CA 1
ATOM 796 C C . ILE A 1 98 ? 19.109 -6.555 23.828 1 35.34 98 ILE A C 1
ATOM 798 O O . ILE A 1 98 ? 18.781 -7.496 23.109 1 35.34 98 ILE A O 1
ATOM 802 N N . MET B 1 1 ? 14.398 -74.938 -43.344 1 35.75 1 MET B N 1
ATOM 803 C CA . MET B 1 1 ? 13.805 -73.688 -43.781 1 35.75 1 MET B CA 1
ATOM 804 C C . MET B 1 1 ? 12.93 -73.062 -42.656 1 35.75 1 MET B C 1
ATOM 806 O O . MET B 1 1 ? 11.828 -73.562 -42.406 1 35.75 1 MET B O 1
ATOM 810 N N . TYR B 1 2 ? 13.609 -72.688 -41.5 1 45.28 2 TYR B N 1
ATOM 811 C CA . TYR B 1 2 ? 13.133 -72.125 -40.25 1 45.28 2 TYR B CA 1
ATOM 812 C C . TYR B 1 2 ? 12.453 -70.812 -40.5 1 45.28 2 TYR B C 1
ATOM 814 O O . TYR B 1 2 ? 12.969 -69.938 -41.219 1 45.28 2 TYR B O 1
ATOM 822 N N . TYR B 1 3 ? 11.031 -70.812 -40.438 1 43.62 3 TYR B N 1
ATOM 823 C CA . TYR B 1 3 ? 10.031 -69.75 -40.469 1 43.62 3 TYR B CA 1
ATOM 824 C C . TYR B 1 3 ? 10.305 -68.75 -39.375 1 43.62 3 TYR B C 1
ATOM 826 O O . TYR B 1 3 ? 10.281 -69.062 -38.188 1 43.62 3 TYR B O 1
ATOM 834 N N . ASN B 1 4 ? 11.195 -67.75 -39.594 1 45.78 4 ASN B N 1
ATOM 835 C CA . ASN B 1 4 ? 11.391 -66.5 -38.844 1 45.78 4 ASN B CA 1
ATOM 836 C C . ASN B 1 4 ? 10.102 -65.688 -38.75 1 45.78 4 ASN B C 1
ATOM 838 O O . ASN B 1 4 ? 9.688 -65.062 -39.719 1 45.78 4 ASN B O 1
ATOM 842 N N . ASN B 1 5 ? 9.031 -66.25 -38.094 1 46.69 5 ASN B N 1
ATOM 843 C CA . ASN B 1 5 ? 7.855 -65.438 -37.938 1 46.69 5 ASN B CA 1
ATOM 844 C C . ASN B 1 5 ? 8.188 -64.125 -37.219 1 46.69 5 ASN B C 1
ATOM 846 O O . ASN B 1 5 ? 8.523 -64.188 -36.031 1 46.69 5 ASN B O 1
ATOM 850 N N . PRO B 1 6 ? 8.453 -62.938 -37.812 1 41.44 6 PRO B N 1
ATOM 851 C CA . PRO B 1 6 ? 8.844 -61.625 -37.25 1 41.44 6 PRO B CA 1
ATOM 852 C C . PRO B 1 6 ? 7.781 -61.031 -36.344 1 41.44 6 PRO B C 1
ATOM 854 O O . PRO B 1 6 ? 8.102 -60.25 -35.438 1 41.44 6 PRO B O 1
ATOM 857 N N . ASN B 1 7 ? 6.453 -61.125 -36.625 1 46.69 7 ASN B N 1
ATOM 858 C CA . ASN B 1 7 ? 5.73 -59.875 -36.406 1 46.69 7 ASN B CA 1
ATOM 859 C C . ASN B 1 7 ? 5.434 -59.625 -34.938 1 46.69 7 ASN B C 1
ATOM 861 O O . ASN B 1 7 ? 4.41 -60.094 -34.438 1 46.69 7 ASN B O 1
ATOM 865 N N . TYR B 1 8 ? 6.281 -59.781 -33.969 1 49 8 TYR B N 1
ATOM 866 C CA . TYR B 1 8 ? 5.902 -59.312 -32.625 1 49 8 TYR B CA 1
ATOM 867 C C . TYR B 1 8 ? 5.449 -57.875 -32.656 1 49 8 TYR B C 1
ATOM 869 O O . TYR B 1 8 ? 6.246 -56.969 -32.938 1 49 8 TYR B O 1
ATOM 877 N N . THR B 1 9 ? 4.145 -57.625 -33.25 1 47.81 9 THR B N 1
ATOM 878 C CA . THR B 1 9 ? 3.604 -56.281 -33.062 1 47.81 9 THR B CA 1
ATOM 879 C C . THR B 1 9 ? 3.689 -55.844 -31.609 1 47.81 9 THR B C 1
ATOM 881 O O . THR B 1 9 ? 3.271 -56.594 -30.719 1 47.81 9 THR B O 1
ATOM 884 N N . GLN B 1 10 ? 4.621 -55.031 -31.281 1 46.97 10 GLN B N 1
ATOM 885 C CA . GLN B 1 10 ? 4.754 -54.281 -30.031 1 46.97 10 GLN B CA 1
ATOM 886 C C . GLN B 1 10 ? 3.439 -53.625 -29.641 1 46.97 10 GLN B C 1
ATOM 888 O O . GLN B 1 10 ? 2.859 -52.875 -30.438 1 46.97 10 GLN B O 1
ATOM 893 N N . TYR B 1 11 ? 2.529 -54.281 -28.875 1 50.47 11 TYR B N 1
ATOM 894 C CA . TYR B 1 11 ? 1.406 -53.594 -28.25 1 50.47 11 TYR B CA 1
ATOM 895 C C . TYR B 1 11 ? 1.852 -52.281 -27.641 1 50.47 11 TYR B C 1
ATOM 897 O O . TYR B 1 11 ? 2.732 -52.25 -26.781 1 50.47 11 TYR B O 1
ATOM 905 N N . GLY B 1 12 ? 1.889 -51.156 -28.391 1 49.06 12 GLY B N 1
ATOM 906 C CA . GLY B 1 12 ? 2.09 -49.812 -27.859 1 49.06 12 GLY B CA 1
ATOM 907 C C . GLY B 1 12 ? 1.217 -49.5 -26.672 1 49.06 12 GLY B C 1
ATOM 908 O O . GLY B 1 12 ? -0.008 -49.625 -26.734 1 49.06 12 GLY B O 1
ATOM 909 N N . TYR B 1 13 ? 1.604 -49.656 -25.422 1 52.06 13 TYR B N 1
ATOM 910 C CA . TYR B 1 13 ? 0.9 -49.188 -24.25 1 52.06 13 TYR B CA 1
ATOM 911 C C . TYR B 1 13 ? 0.307 -47.812 -24.484 1 52.06 13 TYR B C 1
ATOM 913 O O . TYR B 1 13 ? 0.963 -46.938 -25.062 1 52.06 13 TYR B O 1
ATOM 921 N N . PRO B 1 14 ? -1.055 -47.625 -24.594 1 48.97 14 PRO B N 1
ATOM 922 C CA . PRO B 1 14 ? -1.606 -46.281 -24.656 1 48.97 14 PRO B CA 1
ATOM 923 C C . PRO B 1 14 ? -0.982 -45.344 -23.625 1 48.97 14 PRO B C 1
ATOM 925 O O . PRO B 1 14 ? -0.724 -45.75 -22.484 1 48.97 14 PRO B O 1
ATOM 928 N N . GLN B 1 15 ? -0.125 -44.375 -23.938 1 52.22 15 GLN B N 1
ATOM 929 C CA . GLN B 1 15 ? 0.281 -43.312 -23.031 1 52.22 15 GLN B CA 1
ATOM 930 C C . GLN B 1 15 ? -0.899 -42.844 -22.188 1 52.22 15 GLN B C 1
ATOM 932 O O . GLN B 1 15 ? -1.983 -42.594 -22.719 1 52.22 15 GLN B O 1
ATOM 937 N N . MET B 1 16 ? -1.165 -43.344 -21.031 1 53.09 16 MET B N 1
ATOM 938 C CA . MET B 1 16 ? -2.139 -42.781 -20.094 1 53.09 16 MET B CA 1
ATOM 939 C C . MET B 1 16 ? -2.176 -41.281 -20.188 1 53.09 16 MET B C 1
ATOM 941 O O . MET B 1 16 ? -1.139 -40.625 -20.359 1 53.09 16 MET B O 1
ATOM 945 N N . PRO B 1 17 ? -3.338 -40.688 -20.516 1 52.78 17 PRO B N 1
ATOM 946 C CA . PRO B 1 17 ? -3.406 -39.25 -20.516 1 52.78 17 PRO B CA 1
ATOM 947 C C . PRO B 1 17 ? -2.641 -38.594 -19.359 1 52.78 17 PRO B C 1
ATOM 949 O O . PRO B 1 17 ? -2.615 -39.156 -18.25 1 52.78 17 PRO B O 1
ATOM 952 N N . ARG B 1 18 ? -1.434 -37.969 -19.453 1 51.38 18 ARG B N 1
ATOM 953 C CA . ARG B 1 18 ? -0.801 -37.125 -18.469 1 51.38 18 ARG B CA 1
ATOM 954 C C . ARG B 1 18 ? -1.836 -36.531 -17.5 1 51.38 18 ARG B C 1
ATOM 956 O O . ARG B 1 18 ? -2.99 -36.312 -17.891 1 51.38 18 ARG B O 1
ATOM 963 N N . GLN B 1 19 ? -1.916 -36.812 -16.297 1 51.72 19 GLN B N 1
ATOM 964 C CA . GLN B 1 19 ? -2.67 -36.094 -15.258 1 51.72 19 GLN B CA 1
ATOM 965 C C . GLN B 1 19 ? -2.9 -34.625 -15.641 1 51.72 19 GLN B C 1
ATOM 967 O O . GLN B 1 19 ? -1.962 -33.938 -16.016 1 51.72 19 GLN B O 1
ATOM 972 N N . ASP B 1 20 ? -4.082 -34.281 -16.156 1 50.97 20 ASP B N 1
ATOM 973 C CA . ASP B 1 20 ? -4.586 -32.906 -16.344 1 50.97 20 ASP B CA 1
ATOM 974 C C . ASP B 1 20 ? -4.129 -32 -15.227 1 50.97 20 ASP B C 1
ATOM 976 O O . ASP B 1 20 ? -4.559 -32.125 -14.078 1 50.97 20 ASP B O 1
ATOM 980 N N . GLU B 1 21 ? -2.904 -31.75 -14.977 1 56.53 21 GLU B N 1
ATOM 981 C CA . GLU B 1 21 ? -2.5 -30.672 -14.086 1 56.53 21 GLU B CA 1
ATOM 982 C C . GLU B 1 21 ? -3.559 -29.578 -14.039 1 56.53 21 GLU B C 1
ATOM 984 O O . GLU B 1 21 ? -3.938 -29.016 -15.078 1 56.53 21 GLU B O 1
ATOM 989 N N . GLN B 1 22 ? -4.535 -29.797 -13.281 1 59.94 22 GLN B N 1
ATOM 990 C CA . GLN B 1 22 ? -5.457 -28.688 -13.07 1 59.94 22 GLN B CA 1
ATOM 991 C C . GLN B 1 22 ? -4.719 -27.344 -13.086 1 59.94 22 GLN B C 1
ATOM 993 O O . GLN B 1 22 ? -3.896 -27.078 -12.211 1 59.94 22 GLN B O 1
ATOM 998 N N . GLU B 1 23 ? -4.453 -26.922 -14.203 1 68.5 23 GLU B N 1
ATOM 999 C CA . GLU B 1 23 ? -3.887 -25.578 -14.336 1 68.5 23 GLU B CA 1
ATOM 1000 C C . GLU B 1 23 ? -4.656 -24.562 -13.492 1 68.5 23 GLU B C 1
ATOM 1002 O O . GLU B 1 23 ? -5.887 -24.516 -13.555 1 68.5 23 GLU B O 1
ATOM 1007 N N . VAL B 1 24 ? -4.211 -24.344 -12.344 1 69.75 24 VAL B N 1
ATOM 1008 C CA . VAL B 1 24 ? -4.762 -23.203 -11.609 1 69.75 24 VAL B CA 1
ATOM 1009 C C . VAL B 1 24 ? -4.387 -21.906 -12.305 1 69.75 24 VAL B C 1
ATOM 1011 O O . VAL B 1 24 ? -3.205 -21.594 -12.461 1 69.75 24 VAL B O 1
ATOM 1014 N N . GLY B 1 25 ? -5.273 -21.438 -13.062 1 79.19 25 GLY B N 1
ATOM 1015 C CA . GLY B 1 25 ? -5.109 -20.094 -13.594 1 79.19 25 GLY B CA 1
ATOM 1016 C C . GLY B 1 25 ? -5.188 -19.031 -12.523 1 79.19 25 GLY B C 1
ATOM 1017 O O . GLY B 1 25 ? -6.062 -19.062 -11.656 1 79.19 25 GLY B O 1
ATOM 1018 N N . LEU B 1 26 ? -4.031 -18.359 -12.188 1 80.62 26 LEU B N 1
ATOM 1019 C CA . LEU B 1 26 ? -4.039 -17.219 -11.281 1 80.62 26 LEU B CA 1
ATOM 1020 C C . LEU B 1 26 ? -4.414 -15.938 -12.016 1 80.62 26 LEU B C 1
ATOM 1022 O O . LEU B 1 26 ? -3.785 -15.586 -13.016 1 80.62 26 LEU B O 1
ATOM 1026 N N . LEU B 1 27 ? -5.562 -15.531 -11.727 1 86.75 27 LEU B N 1
ATOM 1027 C CA . LEU B 1 27 ? -5.941 -14.203 -12.18 1 86.75 27 LEU B CA 1
ATOM 1028 C C . LEU B 1 27 ? -5.652 -13.156 -11.102 1 86.75 27 LEU B C 1
ATOM 1030 O O . LEU B 1 27 ? -5.887 -13.398 -9.922 1 86.75 27 LEU B O 1
ATOM 1034 N N . SER B 1 28 ? -4.914 -12.234 -11.391 1 89.44 28 SER B N 1
ATOM 1035 C CA . SER B 1 28 ? -4.664 -11.094 -10.508 1 89.44 28 SER B CA 1
ATOM 1036 C C . SER B 1 28 ? -5.449 -9.867 -10.953 1 89.44 28 SER B C 1
ATOM 1038 O O . SER B 1 28 ? -5.555 -9.594 -12.148 1 89.44 28 SER B O 1
ATOM 1040 N N . LEU B 1 29 ? -6.066 -9.289 -9.984 1 90.75 29 LEU B N 1
ATOM 1041 C CA . LEU B 1 29 ? -6.77 -8.039 -10.258 1 90.75 29 LEU B CA 1
ATOM 1042 C C . LEU B 1 29 ? -6.215 -6.91 -9.398 1 90.75 29 LEU B C 1
ATOM 1044 O O . LEU B 1 29 ? -5.766 -7.141 -8.273 1 90.75 29 LEU B O 1
ATOM 1048 N N . SER B 1 30 ? -6.094 -5.758 -9.93 1 91.75 30 SER B N 1
ATOM 1049 C CA . SER B 1 30 ? -5.77 -4.527 -9.211 1 91.75 30 SER B CA 1
ATOM 1050 C C . SER B 1 30 ? -6.977 -3.604 -9.117 1 91.75 30 SER B C 1
ATOM 1052 O O . SER B 1 30 ? -7.648 -3.35 -10.117 1 91.75 30 SER B O 1
ATOM 1054 N N . ILE B 1 31 ? -7.27 -3.24 -7.922 1 91.38 31 ILE B N 1
ATOM 1055 C CA . ILE B 1 31 ? -8.336 -2.266 -7.715 1 91.38 31 ILE B CA 1
ATOM 1056 C C . ILE B 1 31 ? -7.777 -0.852 -7.844 1 91.38 31 ILE B C 1
ATOM 1058 O O . ILE B 1 31 ? -6.816 -0.494 -7.16 1 91.38 31 ILE B O 1
ATOM 1062 N N . ILE B 1 32 ? -8.281 -0.165 -8.781 1 93.38 32 ILE B N 1
ATOM 1063 C CA . ILE B 1 32 ? -7.793 1.189 -9.023 1 93.38 32 ILE B CA 1
ATOM 1064 C C . ILE B 1 32 ? -8.93 2.188 -8.836 1 93.38 32 ILE B C 1
ATOM 1066 O O . ILE B 1 32 ? -10.109 1.824 -8.93 1 93.38 32 ILE B O 1
ATOM 1070 N N . GLU B 1 33 ? -8.539 3.393 -8.422 1 94.88 33 GLU B N 1
ATOM 1071 C CA . GLU B 1 33 ? -9.422 4.551 -8.336 1 94.88 33 GLU B CA 1
ATOM 1072 C C . GLU B 1 33 ? -9.023 5.625 -9.344 1 94.88 33 GLU B C 1
ATOM 1074 O O . GLU B 1 33 ? -8.398 6.621 -8.977 1 94.88 33 GLU B O 1
ATOM 1079 N N . PRO B 1 34 ? -9.367 5.418 -10.594 1 95.69 34 PRO B N 1
ATOM 1080 C CA . PRO B 1 34 ? -8.789 6.227 -11.672 1 95.69 34 PRO B CA 1
ATOM 1081 C C . PRO B 1 34 ? -9.094 7.715 -11.523 1 95.69 34 PRO B C 1
ATOM 1083 O O . PRO B 1 34 ? -8.234 8.555 -11.789 1 95.69 34 PRO B O 1
ATOM 1086 N N . PHE B 1 35 ? -10.273 8.07 -11.094 1 96.25 35 PHE B N 1
ATOM 1087 C CA . PHE B 1 35 ? -10.625 9.484 -11.023 1 96.25 35 PHE B CA 1
ATOM 1088 C C . PHE B 1 35 ? -9.984 10.141 -9.812 1 96.25 35 PHE B C 1
ATOM 1090 O O . PHE B 1 35 ? -9.578 11.305 -9.875 1 96.25 35 PHE B O 1
ATOM 1097 N N . MET B 1 36 ? -9.977 9.398 -8.703 1 97.19 36 MET B N 1
ATOM 1098 C CA . MET B 1 36 ? -9.242 9.898 -7.547 1 97.19 36 MET B CA 1
ATOM 1099 C C . MET B 1 36 ? -7.777 10.133 -7.887 1 97.19 36 MET B C 1
ATOM 1101 O O . MET B 1 36 ? -7.227 11.195 -7.59 1 97.19 36 MET B O 1
ATOM 1105 N N . PHE B 1 37 ? -7.203 9.148 -8.484 1 97.44 37 PHE B N 1
ATOM 1106 C CA . PHE B 1 37 ? -5.812 9.219 -8.914 1 97.44 37 PHE B CA 1
ATOM 1107 C C . PHE B 1 37 ? -5.586 10.438 -9.805 1 97.44 37 PHE B C 1
ATOM 1109 O O . PHE B 1 37 ? -4.648 11.203 -9.594 1 97.44 37 PHE B O 1
ATOM 1116 N N . TYR B 1 38 ? -6.363 10.586 -10.797 1 96.75 38 TYR B N 1
ATOM 1117 C CA . TYR B 1 38 ? -6.242 11.688 -11.734 1 96.75 38 TYR B CA 1
ATOM 1118 C C . TYR B 1 38 ? -6.32 13.031 -11.016 1 96.75 38 TYR B C 1
ATOM 1120 O O . TYR B 1 38 ? -5.512 13.93 -11.273 1 96.75 38 TYR B O 1
ATOM 1128 N N . ASN B 1 39 ? -7.281 13.266 -10.117 1 97.44 39 ASN B N 1
ATOM 1129 C CA . ASN B 1 39 ? -7.418 14.516 -9.375 1 97.44 39 ASN B CA 1
ATOM 1130 C C . ASN B 1 39 ? -6.203 14.773 -8.484 1 97.44 39 ASN B C 1
ATOM 1132 O O . ASN B 1 39 ? -5.703 15.898 -8.414 1 97.44 39 ASN B O 1
ATOM 1136 N N . LEU B 1 40 ? -5.754 13.781 -7.883 1 98.38 40 LEU B N 1
ATOM 1137 C CA . LEU B 1 40 ? -4.637 13.93 -6.957 1 98.38 40 LEU B CA 1
ATOM 1138 C C . LEU B 1 40 ? -3.348 14.25 -7.707 1 98.38 40 LEU B C 1
ATOM 1140 O O . LEU B 1 40 ? -2.465 14.922 -7.172 1 98.38 40 LEU B O 1
ATOM 1144 N N . GLN B 1 41 ? -3.234 13.734 -8.922 1 98.06 41 GLN B N 1
ATOM 1145 C CA . GLN B 1 41 ? -2.068 14.086 -9.727 1 98.06 41 GLN B CA 1
ATOM 1146 C C . GLN B 1 41 ? -1.922 15.602 -9.852 1 98.06 41 GLN B C 1
ATOM 1148 O O . GLN B 1 41 ? -0.805 16.125 -9.883 1 98.06 41 GLN B O 1
ATOM 1153 N N . GLY B 1 42 ? -3.014 16.281 -9.867 1 97.75 42 GLY B N 1
ATOM 1154 C CA . GLY B 1 42 ? -3.004 17.734 -9.953 1 97.75 42 GLY B CA 1
ATOM 1155 C C . GLY B 1 42 ? -2.5 18.391 -8.688 1 97.75 42 GLY B C 1
ATOM 1156 O O . GLY B 1 42 ? -2.174 19.578 -8.695 1 97.75 42 GLY B O 1
ATOM 1157 N N . LEU B 1 43 ? -2.389 17.672 -7.633 1 97.88 43 LEU B N 1
ATOM 1158 C CA . LEU B 1 43 ? -1.975 18.219 -6.344 1 97.88 43 LEU B CA 1
ATOM 1159 C C . LEU B 1 43 ? -0.529 17.844 -6.035 1 97.88 43 LEU B C 1
ATOM 1161 O O . LEU B 1 43 ? -0.02 18.141 -4.953 1 97.88 43 LEU B O 1
ATOM 1165 N N . ASN B 1 44 ? 0.17 17.141 -6.953 1 98.06 44 ASN B N 1
ATOM 1166 C CA . ASN B 1 44 ? 1.574 16.812 -6.723 1 98.06 44 ASN B CA 1
ATOM 1167 C C . ASN B 1 44 ? 2.385 18.062 -6.383 1 98.06 44 ASN B C 1
ATOM 1169 O O . ASN B 1 44 ? 2.309 19.078 -7.09 1 98.06 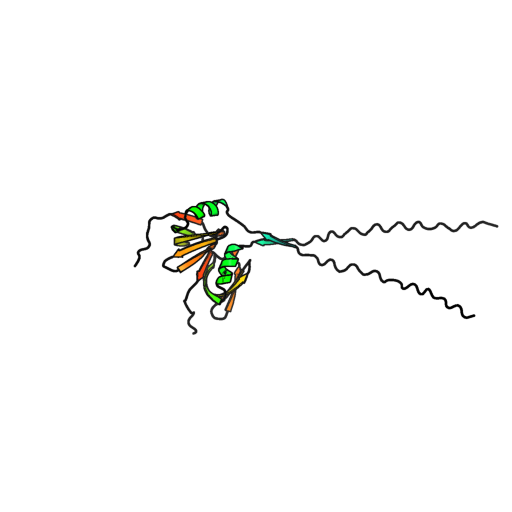44 ASN B O 1
ATOM 1173 N N . GLY B 1 45 ? 3.121 18 -5.301 1 97.31 45 GLY B N 1
ATOM 1174 C CA . GLY B 1 45 ? 3.951 19.125 -4.879 1 97.31 45 GLY B CA 1
ATOM 1175 C C . GLY B 1 45 ? 3.236 20.078 -3.945 1 97.31 45 GLY B C 1
ATOM 1176 O O . GLY B 1 45 ? 3.85 21 -3.4 1 97.31 45 GLY B O 1
ATOM 1177 N N . SER B 1 46 ? 1.957 19.859 -3.74 1 97.5 46 SER B N 1
ATOM 1178 C CA . SER B 1 46 ? 1.167 20.75 -2.889 1 97.5 46 SER B CA 1
ATOM 1179 C C . SER B 1 46 ? 1.087 20.219 -1.462 1 97.5 46 SER B C 1
ATOM 1181 O O . SER B 1 46 ? 1.22 19.016 -1.237 1 97.5 46 SER B O 1
ATOM 1183 N N . ASN B 1 47 ? 0.877 21.156 -0.553 1 97.88 47 ASN B N 1
ATOM 1184 C CA . ASN B 1 47 ? 0.568 20.766 0.82 1 97.88 47 ASN B CA 1
ATOM 1185 C C . ASN B 1 47 ? -0.875 20.297 0.958 1 97.88 47 ASN B C 1
ATOM 1187 O O . ASN B 1 47 ? -1.79 20.906 0.402 1 97.88 47 ASN B O 1
ATOM 1191 N N . VAL B 1 48 ? -1.012 19.125 1.691 1 98.5 48 VAL B N 1
ATOM 1192 C CA . VAL B 1 48 ? -2.34 18.547 1.836 1 98.5 48 VAL B CA 1
ATOM 1193 C C . VAL B 1 48 ? -2.502 17.969 3.244 1 98.5 48 VAL B C 1
ATOM 1195 O O . VAL B 1 48 ? -1.517 17.781 3.963 1 98.5 48 VAL B O 1
ATOM 1198 N N . V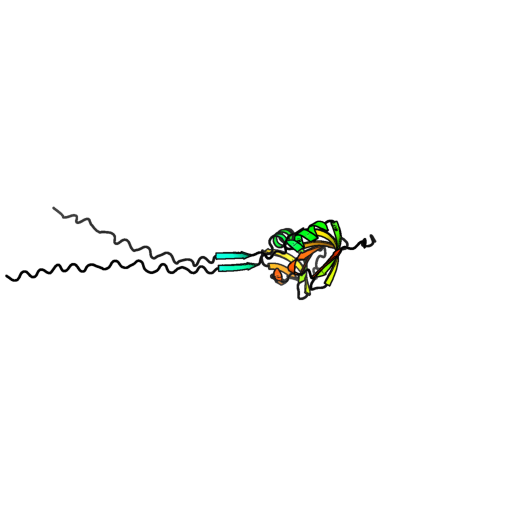AL B 1 49 ? -3.73 17.797 3.629 1 98.44 49 VAL B N 1
ATOM 1199 C CA . VAL B 1 49 ? -4.133 16.906 4.715 1 98.44 49 VAL B CA 1
ATOM 1200 C C . VAL B 1 49 ? -4.805 15.664 4.141 1 98.44 49 VAL B C 1
ATOM 1202 O O . VAL B 1 49 ? -5.699 15.766 3.299 1 98.44 49 VAL B O 1
ATOM 1205 N N . VAL B 1 50 ? -4.297 14.523 4.527 1 98.62 50 VAL B N 1
ATOM 1206 C CA . VAL B 1 50 ? -4.895 13.266 4.102 1 98.62 50 VAL B CA 1
ATOM 1207 C C . VAL B 1 50 ? -5.445 12.516 5.316 1 98.62 50 VAL B C 1
ATOM 1209 O O . VAL B 1 50 ? -4.691 12.141 6.219 1 98.62 50 VAL B O 1
ATOM 1212 N N . GLN B 1 51 ? -6.758 12.336 5.301 1 98.75 51 GLN B N 1
ATOM 1213 C CA . GLN B 1 51 ? -7.367 11.461 6.301 1 98.75 51 GLN B CA 1
ATOM 1214 C C . GLN B 1 51 ? -7.367 10.008 5.832 1 98.75 51 GLN B C 1
ATOM 1216 O O . GLN B 1 51 ? -7.852 9.703 4.742 1 98.75 51 GLN B O 1
ATOM 1221 N N . THR B 1 52 ? -6.789 9.148 6.641 1 98.75 52 THR B N 1
ATOM 1222 C CA . THR B 1 52 ? -6.891 7.715 6.41 1 98.75 52 THR B CA 1
ATOM 1223 C C . THR B 1 52 ? -7.84 7.07 7.418 1 98.75 52 THR B C 1
ATOM 1225 O O . THR B 1 52 ? -8.352 7.742 8.312 1 98.75 52 THR B O 1
ATOM 1228 N N . THR B 1 53 ? -8.07 5.805 7.336 1 98.56 53 THR B N 1
ATOM 1229 C CA . THR B 1 53 ? -8.891 5.043 8.273 1 98.56 53 THR B CA 1
ATOM 1230 C C . THR B 1 53 ? -8.234 4.98 9.648 1 98.56 53 THR B C 1
ATOM 1232 O O . THR B 1 53 ? -8.867 4.594 10.625 1 98.56 53 THR B O 1
ATOM 1235 N N . GLN B 1 54 ? -6.953 5.453 9.711 1 98.44 54 GLN B N 1
ATOM 1236 C CA . GLN B 1 54 ? -6.266 5.371 10.992 1 98.44 54 GLN B CA 1
ATOM 1237 C C . GLN B 1 54 ? -5.805 6.75 11.461 1 98.44 54 GLN B C 1
ATOM 1239 O O . GLN B 1 54 ? -4.98 6.859 12.367 1 98.44 54 GLN B O 1
ATOM 1244 N N . GLY B 1 55 ? -6.188 7.742 10.836 1 97.62 55 GLY B N 1
ATOM 1245 C CA . GLY B 1 55 ? -5.836 9.094 11.25 1 97.62 55 GLY B CA 1
ATOM 1246 C C . GLY B 1 55 ? -5.469 9.992 10.086 1 97.62 55 GLY B C 1
ATOM 1247 O O . GLY B 1 55 ? -5.535 9.578 8.93 1 97.62 55 GLY B O 1
ATOM 1248 N N . ALA B 1 56 ? -5.082 11.172 10.43 1 97.69 56 ALA B N 1
ATOM 1249 C CA . ALA B 1 56 ? -4.758 12.172 9.422 1 97.69 56 ALA B CA 1
ATOM 1250 C C . ALA B 1 56 ? -3.266 12.492 9.422 1 97.69 56 ALA B C 1
ATOM 1252 O O . ALA B 1 56 ? -2.619 12.461 10.469 1 97.69 56 ALA B O 1
ATOM 1253 N N . GLU B 1 57 ? -2.816 12.766 8.266 1 96.12 57 GLU B N 1
ATOM 1254 C CA . GLU B 1 57 ? -1.446 13.227 8.062 1 96.12 57 GLU B CA 1
ATOM 1255 C C . GLU B 1 57 ? -1.415 14.539 7.289 1 96.12 57 GLU B C 1
ATOM 1257 O O . GLU B 1 57 ? -2.184 14.727 6.344 1 96.12 57 GLU B O 1
ATOM 1262 N N . ARG B 1 58 ? -0.544 15.375 7.727 1 97 58 ARG B N 1
ATOM 1263 C CA . ARG B 1 58 ? -0.347 16.656 7.059 1 97 58 ARG B CA 1
ATOM 1264 C C . ARG B 1 58 ? 1.062 16.766 6.484 1 97 58 ARG B C 1
ATOM 1266 O O . ARG B 1 58 ? 2.043 16.484 7.176 1 97 58 ARG B O 1
ATOM 1273 N N . GLY B 1 59 ? 1.078 17.172 5.27 1 97.69 59 GLY B N 1
ATOM 1274 C CA . GLY B 1 59 ? 2.373 17.312 4.617 1 97.69 59 GLY B CA 1
ATOM 1275 C C . GLY B 1 59 ? 2.268 17.578 3.131 1 97.69 59 GLY B C 1
ATOM 1276 O O . GLY B 1 59 ? 1.24 18.078 2.654 1 97.69 59 GLY B O 1
ATOM 1277 N N . LYS B 1 60 ? 3.389 17.359 2.455 1 98.25 60 LYS B N 1
ATOM 1278 C CA . LYS B 1 60 ? 3.471 17.594 1.015 1 98.25 60 LYS B CA 1
ATOM 1279 C C . LYS B 1 60 ? 3.139 16.328 0.236 1 98.25 60 LYS B C 1
ATOM 1281 O O . LYS B 1 60 ? 3.705 15.266 0.499 1 98.25 60 LYS B O 1
ATOM 1286 N N . LEU B 1 61 ? 2.207 16.453 -0.732 1 98.69 61 LEU B N 1
ATOM 1287 C CA . LEU B 1 61 ? 1.989 15.352 -1.663 1 98.69 61 LEU B CA 1
ATOM 1288 C C . LEU B 1 61 ? 3.121 15.273 -2.682 1 98.69 61 LEU B C 1
ATOM 1290 O O . LEU B 1 61 ? 3.23 16.125 -3.566 1 98.69 61 LEU B O 1
ATOM 1294 N N . VAL B 1 62 ? 3.916 14.281 -2.537 1 98.56 62 VAL B N 1
ATOM 1295 C CA . VAL B 1 62 ? 5.066 14.117 -3.42 1 98.56 62 VAL B CA 1
ATOM 1296 C C . VAL B 1 62 ? 4.609 13.555 -4.766 1 98.56 62 VAL B C 1
ATOM 1298 O O . VAL B 1 62 ? 4.98 14.078 -5.82 1 98.56 62 VAL B O 1
ATOM 1301 N N . GLU B 1 63 ? 3.814 12.438 -4.691 1 98.25 63 GLU B N 1
ATOM 1302 C CA . GLU B 1 63 ? 3.338 11.805 -5.918 1 98.25 63 GLU B CA 1
ATOM 1303 C C . GLU B 1 63 ? 2.1 10.953 -5.652 1 98.25 63 GLU B C 1
ATOM 1305 O O . GLU B 1 63 ? 1.994 10.312 -4.605 1 98.25 63 GLU B O 1
ATOM 1310 N N . ALA B 1 64 ? 1.239 10.93 -6.672 1 98.38 64 ALA B N 1
ATOM 1311 C CA . ALA B 1 64 ? 0.123 9.984 -6.684 1 98.38 64 ALA B CA 1
ATOM 1312 C C . ALA B 1 64 ? 0.331 8.906 -7.742 1 98.38 64 ALA B C 1
ATOM 1314 O O . ALA B 1 64 ? 0.76 9.195 -8.859 1 98.38 64 ALA B O 1
ATOM 1315 N N . THR B 1 65 ? 0.1 7.66 -7.363 1 97.56 65 THR B N 1
ATOM 1316 C CA . THR B 1 65 ? -0.009 6.504 -8.25 1 97.56 65 THR B CA 1
ATOM 1317 C C . THR B 1 65 ? -1.384 5.855 -8.125 1 97.56 65 THR B C 1
ATOM 1319 O O . THR B 1 65 ? -2.17 6.219 -7.246 1 97.56 65 THR B O 1
ATOM 1322 N N . PRO B 1 66 ? -1.736 4.988 -8.984 1 96.69 66 PRO B N 1
ATOM 1323 C CA . PRO B 1 66 ? -3.105 4.465 -8.992 1 96.69 66 PRO B CA 1
ATOM 1324 C C . PRO B 1 66 ? -3.475 3.768 -7.688 1 96.69 66 PRO B C 1
ATOM 1326 O O . PRO B 1 66 ? -4.648 3.74 -7.309 1 96.69 66 PRO B O 1
ATOM 1329 N N . ASP B 1 67 ? -2.504 3.189 -6.98 1 97.38 67 ASP B N 1
ATOM 1330 C CA . ASP B 1 67 ? -2.873 2.373 -5.824 1 97.38 67 ASP B CA 1
ATOM 1331 C C . ASP B 1 67 ? -2.262 2.93 -4.543 1 97.38 67 ASP B C 1
ATOM 1333 O O . ASP B 1 67 ? -2.527 2.422 -3.451 1 97.38 67 ASP B O 1
ATOM 1337 N N . HIS B 1 68 ? -1.494 4.031 -4.598 1 98.19 68 HIS B N 1
ATOM 1338 C CA . HIS B 1 68 ? -1.014 4.66 -3.373 1 98.19 68 HIS B CA 1
ATOM 1339 C C . HIS B 1 68 ? -0.566 6.098 -3.629 1 98.19 68 HIS B C 1
ATOM 1341 O O . HIS B 1 68 ? -0.481 6.527 -4.781 1 98.19 68 HIS B O 1
ATOM 1347 N N . ILE B 1 69 ? -0.359 6.836 -2.547 1 98.62 69 ILE B N 1
ATOM 1348 C CA . ILE B 1 69 ? 0.24 8.164 -2.625 1 98.62 69 ILE B CA 1
ATOM 1349 C C . ILE B 1 69 ? 1.472 8.227 -1.725 1 98.62 69 ILE B C 1
ATOM 1351 O O . ILE B 1 69 ? 1.568 7.488 -0.742 1 98.62 69 ILE B O 1
ATOM 1355 N N . THR B 1 70 ? 2.367 9.055 -2.131 1 98.69 70 THR B N 1
ATOM 1356 C CA . THR B 1 70 ? 3.562 9.336 -1.343 1 98.69 70 THR B CA 1
ATOM 1357 C C . THR B 1 70 ? 3.516 10.758 -0.784 1 98.69 70 THR B C 1
ATOM 1359 O O . THR B 1 70 ? 3.32 11.719 -1.53 1 98.69 70 THR B O 1
ATOM 1362 N N . MET B 1 71 ? 3.648 10.781 0.572 1 98.5 71 MET B N 1
ATOM 1363 C CA . MET B 1 71 ? 3.674 12.07 1.255 1 98.5 71 MET B CA 1
ATOM 1364 C C . MET B 1 71 ? 4.992 12.266 1.999 1 98.5 71 MET B C 1
ATOM 1366 O O . MET B 1 71 ? 5.586 11.305 2.484 1 98.5 71 MET B O 1
ATOM 1370 N N . GLU B 1 72 ? 5.395 13.5 2.018 1 97.81 72 GLU B N 1
ATOM 1371 C CA . GLU B 1 72 ? 6.477 13.898 2.916 1 97.81 72 GLU B CA 1
ATOM 1372 C C . GLU B 1 72 ? 5.934 14.641 4.133 1 97.81 72 GLU B C 1
ATOM 1374 O O . GLU B 1 72 ? 5.309 15.695 4 1 97.81 72 GLU B O 1
ATOM 1379 N N . VAL B 1 73 ? 6.109 14.062 5.293 1 96.06 73 VAL B N 1
ATOM 1380 C CA . VAL B 1 73 ? 5.641 14.617 6.562 1 96.06 73 VAL B CA 1
ATOM 1381 C C . VAL B 1 73 ? 6.828 14.812 7.504 1 96.06 73 VAL B C 1
ATOM 1383 O O . VAL B 1 73 ? 7.414 13.844 7.984 1 96.06 73 VAL B O 1
ATOM 1386 N N . SER B 1 74 ? 7.188 16.109 7.738 1 93.06 74 SER B N 1
ATOM 1387 C CA . SER B 1 74 ? 8.297 16.453 8.625 1 93.06 74 SER B CA 1
ATOM 1388 C C . SER 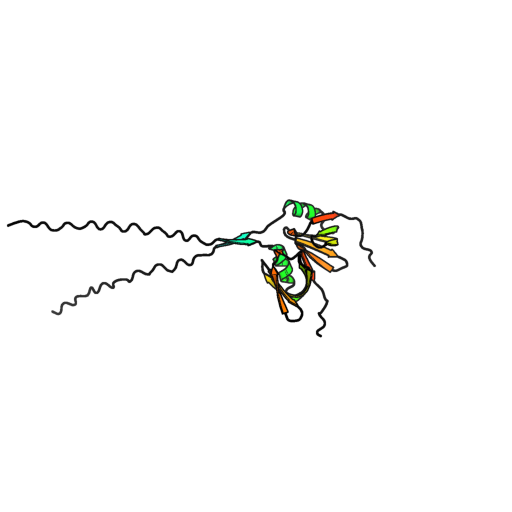B 1 74 ? 9.562 15.695 8.242 1 93.06 74 SER B C 1
ATOM 1390 O O . SER B 1 74 ? 10.219 15.102 9.094 1 93.06 74 SER B O 1
ATOM 1392 N N . GLY B 1 75 ? 9.82 15.547 7.016 1 92.75 75 GLY B N 1
ATOM 1393 C CA . GLY B 1 75 ? 11.07 14.984 6.527 1 92.75 75 GLY B CA 1
ATOM 1394 C C . GLY B 1 75 ? 11 13.484 6.297 1 92.75 75 GLY B C 1
ATOM 1395 O O . GLY B 1 75 ? 11.953 12.883 5.812 1 92.75 75 GLY B O 1
ATOM 1396 N N . ASN B 1 76 ? 9.852 12.875 6.645 1 95.31 76 ASN B N 1
ATOM 1397 C CA . ASN B 1 76 ? 9.672 11.445 6.445 1 95.31 76 ASN B CA 1
ATOM 1398 C C . ASN B 1 76 ? 8.703 11.148 5.305 1 95.31 76 ASN B C 1
ATOM 1400 O O . ASN B 1 76 ? 7.691 11.836 5.156 1 95.31 76 ASN B O 1
ATOM 1404 N N . TYR B 1 77 ? 9.039 10.102 4.578 1 96.81 77 TYR B N 1
ATOM 1405 C CA . TYR B 1 77 ? 8.141 9.688 3.508 1 96.81 77 TYR B CA 1
ATOM 1406 C C . TYR B 1 77 ? 7.137 8.648 4.004 1 96.81 77 TYR B C 1
ATOM 1408 O O . TYR B 1 77 ? 7.496 7.75 4.77 1 96.81 77 TYR B O 1
ATOM 1416 N N . TYR B 1 78 ? 5.902 8.828 3.609 1 97.94 78 TYR B N 1
ATOM 1417 C CA . TYR B 1 78 ? 4.812 7.883 3.852 1 97.94 78 TYR B CA 1
ATOM 1418 C C . TYR B 1 78 ? 4.262 7.34 2.539 1 97.94 78 TYR B C 1
ATOM 1420 O O . TYR B 1 78 ? 3.904 8.109 1.644 1 97.94 78 TYR B O 1
ATOM 1428 N N . PHE B 1 79 ? 4.258 6.043 2.354 1 98.75 79 PHE B N 1
ATOM 1429 C CA . PHE B 1 79 ? 3.518 5.391 1.278 1 98.75 79 PHE B CA 1
ATOM 1430 C C . PHE B 1 79 ? 2.131 4.973 1.754 1 98.75 79 PHE B C 1
ATOM 1432 O O . PHE B 1 79 ? 1.991 3.984 2.479 1 98.75 79 PHE B O 1
ATOM 1439 N N . ILE B 1 80 ? 1.143 5.734 1.411 1 98.81 80 ILE B N 1
ATOM 1440 C CA . ILE B 1 80 ? -0.223 5.547 1.891 1 98.81 80 ILE B CA 1
ATOM 1441 C C . ILE B 1 80 ? -1.045 4.812 0.835 1 98.81 80 ILE B C 1
ATOM 1443 O O . ILE B 1 80 ? -1.16 5.27 -0.303 1 98.81 80 ILE B O 1
ATOM 1447 N N . ARG B 1 81 ? -1.515 3.65 1.191 1 98.44 81 ARG B N 1
ATOM 1448 C CA . ARG B 1 81 ? -2.379 2.902 0.284 1 98.44 81 ARG B CA 1
ATOM 1449 C C . ARG B 1 81 ? -3.629 3.701 -0.066 1 98.44 81 ARG B C 1
ATOM 1451 O O . ARG B 1 81 ? -4.305 4.227 0.822 1 98.44 81 ARG B O 1
ATOM 1458 N N . MET B 1 82 ? -4.004 3.719 -1.306 1 98.31 82 MET B N 1
ATOM 1459 C CA . MET B 1 82 ? -5.113 4.531 -1.791 1 98.31 82 MET B CA 1
ATOM 1460 C C . MET B 1 82 ? -6.434 4.066 -1.186 1 98.31 82 MET B C 1
ATOM 1462 O O . MET B 1 82 ? -7.277 4.887 -0.818 1 98.31 82 MET B O 1
ATOM 1466 N N . GLN B 1 83 ? -6.621 2.801 -1.075 1 97.56 83 GLN B N 1
ATOM 1467 C CA . GLN B 1 83 ? -7.867 2.234 -0.565 1 97.56 83 GLN B CA 1
ATOM 1468 C C . GLN B 1 83 ? -8.109 2.648 0.884 1 97.56 83 GLN B C 1
ATOM 1470 O O . GLN B 1 83 ? -9.211 2.484 1.408 1 97.56 83 GLN B O 1
ATOM 1475 N N . GLU B 1 84 ? -7.141 3.164 1.598 1 98.5 84 GLU B N 1
ATOM 1476 C CA . GLU B 1 84 ? -7.25 3.564 2.996 1 98.5 84 GLU B CA 1
ATOM 1477 C C . GLU B 1 84 ? -7.535 5.059 3.121 1 98.5 84 GLU B C 1
ATOM 1479 O O . GLU B 1 84 ? -7.824 5.551 4.215 1 98.5 84 GLU B O 1
ATOM 1484 N N . VAL B 1 85 ? -7.379 5.828 2.047 1 98.69 85 VAL B N 1
ATOM 1485 C CA . VAL B 1 85 ? -7.68 7.254 2.053 1 98.69 85 VAL B CA 1
ATOM 1486 C C . VAL B 1 85 ? -9.18 7.465 2.221 1 98.69 85 VAL B C 1
ATOM 1488 O O . VAL B 1 85 ? -9.984 6.887 1.483 1 98.69 85 VAL B O 1
ATOM 1491 N N . VAL B 1 86 ? -9.555 8.305 3.164 1 98.81 86 VAL B N 1
ATOM 1492 C CA . VAL B 1 86 ? -10.938 8.711 3.363 1 98.81 86 VAL B CA 1
ATOM 1493 C C . VAL B 1 86 ? -11.219 10 2.584 1 98.81 86 VAL B C 1
ATOM 1495 O O . VAL B 1 86 ? -12.188 10.07 1.827 1 98.81 86 VAL B O 1
ATOM 1498 N N . TRP B 1 87 ? -10.336 11 2.748 1 98.62 87 TRP B N 1
ATOM 1499 C CA . TRP B 1 87 ? -10.438 12.242 1.989 1 98.62 87 TRP B CA 1
ATOM 1500 C C . TRP B 1 87 ? -9.086 12.961 1.935 1 98.62 87 TRP B C 1
ATOM 1502 O O . TRP B 1 87 ? -8.172 12.633 2.695 1 98.62 87 TRP B O 1
ATOM 1512 N N . VAL B 1 88 ? -8.906 13.805 1 1 98.62 88 VAL B N 1
ATOM 1513 C CA . VAL B 1 88 ? -7.742 14.656 0.815 1 98.62 88 VAL B CA 1
ATOM 1514 C C . VAL B 1 88 ? -8.18 16.125 0.738 1 98.62 88 VAL B C 1
ATOM 1516 O O . VAL B 1 88 ? -9.125 16.453 0.019 1 98.62 88 VAL B O 1
ATOM 1519 N N . MET B 1 89 ? -7.422 16.953 1.507 1 98.12 89 MET B N 1
ATOM 1520 C CA . MET B 1 89 ? -7.73 18.375 1.525 1 98.12 89 MET B CA 1
ATOM 1521 C C . MET B 1 89 ? -6.477 19.203 1.262 1 98.12 89 MET B C 1
ATOM 1523 O O . MET B 1 89 ? -5.551 19.203 2.074 1 98.12 89 MET B O 1
ATOM 1527 N N . PRO B 1 90 ? -6.445 19.953 0.122 1 97.25 90 PRO B N 1
ATOM 1528 C CA . PRO B 1 90 ? -5.344 20.906 -0.045 1 97.25 90 PRO B CA 1
ATOM 1529 C C . PRO B 1 90 ? -5.328 21.984 1.038 1 97.25 90 PRO B C 1
ATOM 1531 O O . PRO B 1 90 ? -6.383 22.422 1.509 1 97.25 90 PRO B O 1
ATOM 1534 N N . THR B 1 91 ? -4.02 22.281 1.44 1 96.31 91 THR B N 1
ATOM 1535 C CA . THR B 1 91 ? -3.902 23.297 2.484 1 96.31 91 THR B CA 1
ATOM 1536 C C . THR B 1 91 ? -2.76 24.25 2.18 1 96.31 91 THR B C 1
ATOM 1538 O O . THR B 1 91 ? -1.818 23.906 1.464 1 96.31 91 THR B O 1
ATOM 1541 N N . ASN B 1 92 ? -2.828 25.562 2.604 1 86.56 92 ASN B N 1
ATOM 1542 C CA . ASN B 1 92 ? -1.767 26.547 2.479 1 86.56 92 ASN B CA 1
ATOM 1543 C C . ASN B 1 92 ? -0.844 26.547 3.693 1 86.56 92 ASN B C 1
ATOM 1545 O O . ASN B 1 92 ? 0.033 27.406 3.816 1 86.56 92 ASN B O 1
ATOM 1549 N N . TYR B 1 93 ? -1.198 25.625 4.539 1 70.31 93 TYR B N 1
ATOM 1550 C CA . TYR B 1 93 ? -0.374 25.562 5.738 1 70.31 93 TYR B CA 1
ATOM 1551 C C . TYR B 1 93 ? 1.042 25.109 5.402 1 70.31 93 TYR B C 1
ATOM 1553 O O . TYR B 1 93 ? 1.231 24.125 4.676 1 70.31 93 TYR B O 1
ATOM 1561 N N . GLU B 1 94 ? 2.162 25.906 5.516 1 64.56 94 GLU B N 1
ATOM 1562 C CA . GLU B 1 94 ? 3.557 25.5 5.398 1 64.56 94 GLU B CA 1
ATOM 1563 C C . GLU B 1 94 ? 4.066 24.891 6.707 1 64.56 94 GLU B C 1
ATOM 1565 O O . GLU B 1 94 ? 3.98 25.531 7.762 1 64.56 94 GLU B O 1
ATOM 1570 N N . PRO B 1 95 ? 4.109 23.625 6.844 1 57.91 95 PRO B N 1
ATOM 1571 C CA . PRO B 1 95 ? 4.672 23.125 8.102 1 57.91 95 PRO B CA 1
ATOM 1572 C C . PRO B 1 95 ? 5.887 23.938 8.562 1 57.91 95 PRO B C 1
ATOM 1574 O O . PRO B 1 95 ? 6.68 24.391 7.734 1 57.91 95 PRO B O 1
ATOM 1577 N N . ASP B 1 96 ? 5.77 24.594 9.648 1 51.31 96 ASP B N 1
ATOM 1578 C CA . ASP B 1 96 ? 6.801 25.469 10.211 1 51.31 96 ASP B CA 1
ATOM 1579 C C . ASP B 1 96 ? 8.188 24.844 10.031 1 51.31 96 ASP B C 1
ATOM 1581 O O . ASP B 1 96 ? 8.406 23.688 10.383 1 51.31 96 ASP B O 1
ATOM 1585 N N . HIS B 1 97 ? 8.953 25.266 8.969 1 49.25 97 HIS B N 1
ATOM 1586 C CA . HIS B 1 97 ? 10.391 25.062 9.062 1 49.25 97 HIS B CA 1
ATOM 1587 C C . HIS B 1 97 ? 10.906 25.359 10.469 1 49.25 97 HIS B C 1
ATOM 1589 O O . HIS B 1 97 ? 10.859 26.5 10.922 1 49.25 97 HIS B O 1
ATOM 1595 N N . ILE B 1 98 ? 10.594 24.453 11.438 1 38.19 98 ILE B N 1
ATOM 1596 C CA . ILE B 1 98 ? 11.414 24.75 12.609 1 38.19 98 ILE B CA 1
ATOM 1597 C C . ILE B 1 98 ? 12.867 24.391 12.32 1 38.19 98 ILE B C 1
ATOM 1599 O O . ILE B 1 98 ? 13.148 23.344 11.719 1 38.19 98 ILE B O 1
#